Protein AF-A0A7K0D1D6-F1 (afdb_monomer_lite)

Foldseek 3Di:
DDDDDDDDDDDDDDDDDDDDDDDDDDDDDDDDPDPPDDDDDDDDDDDDDDDDDDDDDDDDDDDDDDDDDDDDDDDDDDDDDDDDDPPPDPPPDDDDDDDDDDDDWQWAWAFELQDPRWIWTATLQARDTHTDPDPPDQHFWYWDDFANWTKIWGDDRQFIWIDTDNDIDTLPDPQKDWDWDDPDQFKIWIWIGGNNHTPDITIHTDDPCSRDPSNVVVVCSVDPVSRRPPSDD

Structure (mmCIF, N/CA/C/O backbone):
data_AF-A0A7K0D1D6-F1
#
_entry.id   AF-A0A7K0D1D6-F1
#
loop_
_atom_site.group_PDB
_atom_site.id
_atom_site.type_symbol
_atom_site.label_atom_id
_atom_site.label_alt_id
_atom_site.label_comp_id
_atom_site.label_asym_id
_atom_site.label_entity_id
_atom_site.label_seq_id
_atom_site.pdbx_PDB_ins_code
_atom_site.Cartn_x
_atom_site.Cartn_y
_atom_site.Cartn_z
_atom_site.occupancy
_atom_site.B_iso_or_equiv
_atom_site.auth_seq_id
_atom_site.auth_comp_id
_atom_site.auth_asym_id
_atom_site.auth_atom_id
_atom_site.pdbx_PDB_model_num
ATOM 1 N N . MET A 1 1 ? -55.968 -67.775 11.161 1.00 38.69 1 MET A N 1
ATOM 2 C CA . MET A 1 1 ? -55.602 -67.090 12.422 1.00 38.69 1 MET A CA 1
ATOM 3 C C . MET A 1 1 ? -54.327 -66.284 12.155 1.00 38.69 1 MET A C 1
ATOM 5 O O . MET A 1 1 ? -53.559 -66.722 11.310 1.00 38.69 1 MET A O 1
ATOM 9 N N . PRO A 1 2 ? -54.215 -65.080 12.735 1.00 48.28 2 PRO A N 1
ATOM 10 C CA . PRO A 1 2 ? -53.802 -63.792 12.131 1.00 48.28 2 PRO A CA 1
ATOM 11 C C . PRO A 1 2 ? -52.268 -63.639 12.036 1.00 48.28 2 PRO A C 1
ATOM 13 O O . PRO A 1 2 ? -51.557 -64.485 12.550 1.00 48.28 2 PRO A O 1
ATOM 16 N N . GLY A 1 3 ? -51.641 -62.633 11.422 1.00 41.06 3 GLY A N 1
ATOM 17 C CA . GLY A 1 3 ? -52.017 -61.283 10.988 1.00 41.06 3 GLY A CA 1
ATOM 18 C C . GLY A 1 3 ? -50.811 -60.354 11.241 1.00 41.06 3 GLY A C 1
ATOM 19 O O . GLY A 1 3 ? -49.970 -60.674 12.075 1.00 41.06 3 GLY A O 1
ATOM 20 N N . GLY A 1 4 ? -50.726 -59.215 10.544 1.00 47.59 4 GLY A N 1
ATOM 21 C CA . GLY A 1 4 ? -49.830 -58.114 10.946 1.00 47.59 4 GLY A CA 1
ATOM 22 C C . GLY A 1 4 ? -48.934 -57.521 9.857 1.00 47.59 4 GLY A C 1
ATOM 23 O O . GLY A 1 4 ? -47.763 -57.865 9.749 1.00 47.59 4 GLY A O 1
ATOM 24 N N . LYS A 1 5 ? -49.478 -56.556 9.104 1.00 50.00 5 LYS A N 1
ATOM 25 C CA . LYS A 1 5 ? -48.718 -55.493 8.429 1.00 50.00 5 LYS A CA 1
ATOM 26 C C . LYS A 1 5 ? -48.423 -54.390 9.456 1.00 50.00 5 LYS A C 1
ATOM 28 O O . LYS A 1 5 ? -49.362 -53.920 10.093 1.00 50.00 5 LYS A O 1
ATOM 33 N N . GLY A 1 6 ? -47.170 -53.956 9.579 1.00 45.69 6 GLY A N 1
ATOM 34 C CA . GLY A 1 6 ? -46.772 -52.764 10.334 1.00 45.69 6 GLY A CA 1
ATOM 35 C C . GLY A 1 6 ? -46.260 -51.685 9.383 1.00 45.69 6 GLY A C 1
ATOM 36 O O . GLY A 1 6 ? -45.280 -51.905 8.678 1.00 45.69 6 GLY A O 1
ATOM 37 N N . ALA A 1 7 ? -46.966 -50.557 9.334 1.00 51.59 7 ALA A N 1
ATOM 38 C CA . ALA A 1 7 ? -46.562 -49.311 8.683 1.00 51.59 7 ALA A CA 1
ATOM 39 C C . ALA A 1 7 ? -45.776 -48.423 9.692 1.00 51.59 7 ALA A C 1
ATOM 41 O O . ALA A 1 7 ? -45.657 -48.809 10.857 1.00 51.59 7 ALA A O 1
ATOM 42 N N . PRO A 1 8 ? -45.195 -47.285 9.262 1.00 50.72 8 PRO A N 1
ATOM 43 C CA . PRO A 1 8 ? -43.968 -46.719 9.820 1.00 50.72 8 PRO A CA 1
ATOM 44 C C . PRO A 1 8 ? -44.185 -45.871 11.079 1.00 50.72 8 PRO A C 1
ATOM 46 O O . PRO A 1 8 ? -45.192 -45.178 11.222 1.00 50.72 8 PRO A O 1
ATOM 49 N N . GLY A 1 9 ? -43.188 -45.905 11.965 1.00 45.44 9 GLY A N 1
ATOM 50 C CA . GLY A 1 9 ? -43.114 -45.067 13.155 1.00 45.44 9 GLY A CA 1
ATOM 51 C C . GLY A 1 9 ? -42.862 -43.600 12.810 1.00 45.44 9 GLY A C 1
ATOM 52 O O . GLY A 1 9 ? -41.949 -43.268 12.057 1.00 45.44 9 GLY A O 1
ATOM 53 N N . VAL A 1 10 ? -43.704 -42.750 13.391 1.00 52.84 10 VAL A N 1
ATOM 54 C CA . VAL A 1 10 ? -43.570 -41.299 13.514 1.00 52.84 10 VAL A CA 1
ATOM 55 C C . VAL A 1 10 ? -42.795 -41.009 14.805 1.00 52.84 10 VAL A C 1
ATOM 57 O O . VAL A 1 10 ? -43.139 -41.558 15.847 1.00 52.84 10 VAL A O 1
ATOM 60 N N . GLY A 1 11 ? -41.782 -40.149 14.724 1.00 44.78 11 GLY A N 1
ATOM 61 C CA . GLY A 1 11 ? -40.974 -39.627 15.838 1.00 44.78 11 GLY A CA 1
ATOM 62 C C . GLY A 1 11 ? -39.602 -39.226 15.283 1.00 44.78 11 GLY A C 1
ATOM 63 O O . GLY A 1 11 ? -39.048 -39.953 14.469 1.00 44.78 11 GLY A O 1
ATOM 64 N N . ASP A 1 12 ? -38.998 -38.074 15.527 1.00 46.84 12 ASP A N 1
ATOM 65 C CA . ASP A 1 12 ? -39.301 -36.931 16.373 1.00 46.84 12 ASP A CA 1
ATOM 66 C C . ASP A 1 12 ? -38.798 -35.688 15.627 1.00 46.84 12 ASP A C 1
ATOM 68 O O .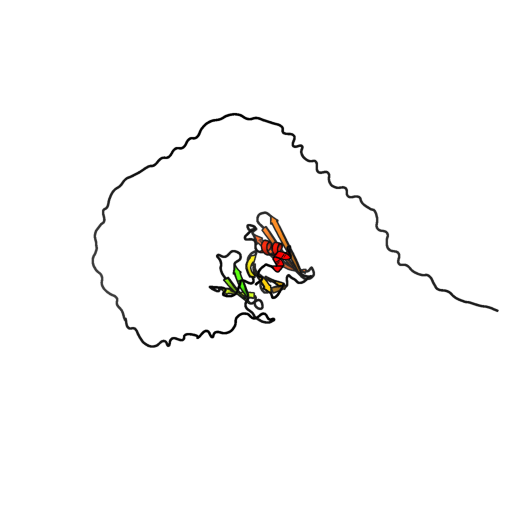 ASP A 1 12 ? -37.710 -35.687 15.043 1.00 46.84 12 ASP A O 1
ATOM 72 N N . ARG A 1 13 ? -39.597 -34.619 15.617 1.00 52.75 13 ARG A N 1
ATOM 73 C CA . ARG A 1 13 ? -39.132 -33.291 15.208 1.00 52.75 13 ARG A CA 1
ATOM 74 C C . ARG A 1 13 ? -38.451 -32.643 16.417 1.00 52.75 13 ARG A C 1
ATOM 76 O O . ARG A 1 13 ? -39.093 -32.581 17.461 1.00 52.75 13 ARG A O 1
ATOM 83 N N . PRO A 1 14 ? -37.225 -32.109 16.300 1.00 61.03 14 PRO A N 1
ATOM 84 C CA . PRO A 1 14 ? -36.682 -31.247 17.339 1.00 61.03 14 PRO A CA 1
ATOM 85 C C . PRO A 1 14 ? -37.488 -29.941 17.402 1.00 61.03 14 PRO A C 1
ATOM 87 O O . PRO A 1 14 ? -37.591 -29.200 16.422 1.00 61.03 14 PRO A O 1
ATOM 90 N N . GLU A 1 15 ? -38.091 -29.699 18.565 1.00 44.56 15 GLU A N 1
ATOM 91 C CA . GLU A 1 15 ? -38.709 -28.435 18.952 1.00 44.56 15 GLU A CA 1
ATOM 92 C C . GLU A 1 15 ? -37.629 -27.347 19.035 1.00 44.56 15 GLU A C 1
ATOM 94 O O . GLU A 1 15 ? -36.649 -27.477 19.768 1.00 44.56 15 GLU A O 1
ATOM 99 N N . TYR A 1 16 ? -37.803 -26.265 18.277 1.00 58.06 16 TYR A N 1
ATOM 100 C CA . TYR A 1 16 ? -36.996 -25.059 18.435 1.00 58.06 16 TYR A CA 1
ATOM 101 C C . TYR A 1 16 ? -37.676 -24.115 19.436 1.00 58.06 16 TYR A C 1
ATOM 103 O O . TYR A 1 16 ? -38.888 -23.907 19.334 1.00 58.06 16 TYR A O 1
ATOM 111 N N . PRO A 1 17 ? -36.926 -23.508 20.374 1.00 61.06 17 PRO A N 1
ATOM 112 C CA . PRO A 1 17 ? -37.460 -22.524 21.307 1.00 61.06 17 PRO A CA 1
ATOM 113 C C . PRO A 1 17 ? -38.015 -21.293 20.582 1.00 61.06 17 PRO A C 1
ATOM 115 O O . PRO A 1 17 ? -37.320 -20.648 19.795 1.00 61.06 17 PRO A O 1
ATOM 118 N N . SER A 1 18 ? -39.264 -20.949 20.887 1.00 51.84 18 SER A N 1
ATOM 119 C CA . SER A 1 18 ? -39.932 -19.721 20.455 1.00 51.84 18 SER A CA 1
ATOM 120 C C . SER A 1 18 ? -39.171 -18.482 20.938 1.00 51.84 18 SER A C 1
ATOM 122 O O . SER A 1 18 ? -38.995 -18.287 22.142 1.00 51.84 18 SER A O 1
ATOM 124 N N . LEU A 1 19 ? -38.753 -17.621 20.007 1.00 55.22 19 LEU A N 1
ATOM 125 C CA . LEU A 1 19 ? -38.186 -16.309 20.320 1.00 55.22 19 LEU A CA 1
ATOM 126 C C . LEU A 1 19 ? -39.301 -15.282 20.609 1.00 55.22 19 LEU A C 1
ATOM 128 O O . LEU A 1 19 ? -40.303 -15.244 19.890 1.00 55.22 19 LEU A O 1
ATOM 132 N N . PRO A 1 20 ? -39.136 -14.434 21.639 1.00 47.75 20 PRO A N 1
ATOM 133 C CA . PRO A 1 20 ? -40.101 -13.408 22.010 1.00 47.75 20 PRO A CA 1
ATOM 134 C C . PRO A 1 20 ? -40.035 -12.169 21.101 1.00 47.75 20 PRO A C 1
ATOM 136 O O . PRO A 1 20 ? -38.968 -11.612 20.871 1.00 47.75 20 PRO A O 1
ATOM 139 N N . GLY A 1 21 ? -41.218 -11.706 20.683 1.00 43.38 21 GLY A N 1
ATOM 140 C CA . GLY A 1 21 ? -41.599 -10.290 20.606 1.00 43.38 21 GLY A CA 1
ATOM 141 C C . GLY A 1 21 ? -40.906 -9.393 19.577 1.00 43.38 21 GLY A C 1
ATOM 142 O O . GLY A 1 21 ? -39.812 -8.884 19.795 1.00 43.38 21 GLY A O 1
ATOM 143 N N . THR A 1 22 ? -41.643 -9.054 18.520 1.00 51.12 22 THR A N 1
ATOM 144 C CA . THR A 1 22 ? -41.416 -7.883 17.663 1.00 51.12 22 THR A CA 1
ATOM 145 C C . THR A 1 22 ? -41.491 -6.586 18.479 1.00 51.12 22 THR A C 1
ATOM 147 O O . THR A 1 22 ? -42.573 -6.046 18.715 1.00 51.12 22 THR A O 1
ATOM 150 N N . GLY A 1 23 ? -40.333 -6.090 18.914 1.00 44.31 23 GLY A N 1
ATOM 151 C CA . GLY A 1 23 ? -40.152 -4.746 19.452 1.00 44.31 23 GLY A CA 1
ATOM 152 C C . GLY A 1 23 ? -39.985 -3.735 18.322 1.00 44.31 23 GLY A C 1
ATOM 153 O O . GLY A 1 23 ? -38.937 -3.658 17.688 1.00 44.31 23 GLY A O 1
ATOM 154 N N . SER A 1 24 ? -41.047 -2.976 18.075 1.00 44.62 24 SER A N 1
ATOM 155 C CA . SER A 1 24 ? -41.096 -1.805 17.204 1.00 44.62 24 SER A CA 1
ATOM 156 C C . SER A 1 24 ? -40.147 -0.712 17.715 1.00 44.62 24 SER A C 1
ATOM 158 O O . SER A 1 24 ? -40.495 0.024 18.635 1.00 44.62 24 SER A O 1
ATOM 160 N N . PHE A 1 25 ? -38.963 -0.579 17.117 1.00 45.59 25 PHE A N 1
ATOM 161 C CA . PHE A 1 25 ? -38.130 0.616 17.268 1.00 45.59 25 PHE A CA 1
ATOM 162 C C . PHE A 1 25 ? -38.576 1.654 16.236 1.00 45.59 25 PHE A C 1
ATOM 164 O O . PHE A 1 25 ? -38.269 1.549 15.050 1.00 45.59 25 PHE A O 1
ATOM 171 N N . GLY A 1 26 ? -39.360 2.628 16.699 1.00 43.31 26 GLY A N 1
ATOM 172 C CA . GLY A 1 26 ? -39.669 3.834 15.937 1.00 43.31 26 GLY A CA 1
ATOM 173 C C . GLY A 1 26 ? -38.425 4.716 15.754 1.00 43.31 26 GLY A C 1
ATOM 174 O O . GLY A 1 26 ? -37.481 4.619 16.544 1.00 43.31 26 GLY A O 1
ATOM 175 N N . PRO A 1 27 ? -38.399 5.571 14.719 1.00 62.03 27 PRO A N 1
ATOM 176 C CA . PRO A 1 27 ? -37.319 6.529 14.531 1.00 62.03 27 PRO A CA 1
ATOM 177 C C . PRO A 1 27 ? -37.354 7.603 15.633 1.00 62.03 27 PRO A C 1
ATOM 179 O O . PRO A 1 27 ? -38.442 8.007 16.052 1.00 62.03 27 PRO A O 1
ATOM 182 N N . PRO A 1 28 ? -36.193 8.091 16.102 1.00 60.66 28 PRO A N 1
ATOM 183 C CA . PRO A 1 28 ? -36.148 9.240 16.987 1.00 60.66 28 PRO A CA 1
ATOM 184 C C . PRO A 1 28 ? -36.611 10.500 16.247 1.00 60.66 28 PRO A C 1
ATOM 186 O O . PRO A 1 28 ? -36.114 10.847 15.176 1.00 60.66 28 PRO A O 1
ATOM 189 N N . ASP A 1 29 ? -37.579 11.154 16.876 1.00 45.16 29 ASP A N 1
ATOM 190 C CA . ASP A 1 29 ? -38.076 12.499 16.631 1.00 45.16 29 ASP A CA 1
ATOM 191 C C . ASP A 1 29 ? -36.903 13.495 16.549 1.00 45.16 29 ASP A C 1
ATOM 193 O O . ASP A 1 29 ? -36.237 13.782 17.546 1.00 45.16 29 ASP A O 1
ATOM 197 N N . MET A 1 30 ? -36.599 13.977 15.341 1.00 48.62 30 MET A N 1
ATOM 198 C CA . MET A 1 30 ? -35.726 15.130 15.135 1.00 48.62 30 MET A CA 1
ATOM 199 C C . MET A 1 30 ? -36.593 16.333 14.786 1.00 48.62 30 MET A C 1
ATOM 201 O O . MET A 1 30 ? -36.931 16.574 13.626 1.00 48.62 30 MET A O 1
ATOM 205 N N . SER A 1 31 ? -36.915 17.109 15.816 1.00 44.97 31 SER A N 1
ATOM 206 C CA . SER A 1 31 ? -37.426 18.467 15.699 1.00 44.97 31 SER A CA 1
ATOM 207 C C . SER A 1 31 ? -36.427 19.330 14.920 1.00 44.97 31 SER A C 1
ATOM 209 O O . SER A 1 31 ? -35.344 19.657 15.407 1.00 44.97 31 SER A O 1
ATOM 211 N N . LEU A 1 32 ? -36.798 19.706 13.697 1.00 47.66 32 LEU A N 1
ATOM 212 C CA . LEU A 1 32 ? -36.166 20.780 12.934 1.00 47.66 32 LEU A CA 1
ATOM 213 C C . LEU A 1 32 ? -36.348 22.110 13.687 1.00 47.66 32 LEU A C 1
ATOM 215 O O . LEU A 1 32 ? -37.487 22.452 14.012 1.00 47.66 32 LEU A O 1
ATOM 219 N N . PRO A 1 33 ? -35.290 22.903 13.934 1.00 56.53 33 PRO A N 1
ATOM 220 C CA . PRO A 1 33 ? -35.485 24.295 14.286 1.00 56.53 33 PRO A CA 1
ATOM 221 C C . PRO A 1 33 ? -36.032 25.054 13.074 1.00 56.53 33 PRO A C 1
ATOM 223 O O . PRO A 1 33 ? -35.443 25.092 11.991 1.00 56.53 33 PRO A O 1
ATOM 226 N N . ASP A 1 34 ? -37.191 25.643 13.324 1.00 36.44 34 ASP A N 1
ATOM 227 C CA . ASP A 1 34 ? -37.909 26.619 12.526 1.00 36.44 34 ASP A CA 1
ATOM 228 C C . ASP A 1 34 ? -36.960 27.722 12.021 1.00 36.44 34 ASP A C 1
ATOM 230 O O . ASP A 1 34 ? -36.420 28.513 12.797 1.00 36.44 34 ASP A O 1
ATOM 234 N N . ARG A 1 35 ? -36.717 27.770 10.706 1.00 43.41 35 ARG A N 1
ATOM 235 C CA . ARG A 1 35 ? -36.026 28.893 10.055 1.00 43.41 35 ARG A CA 1
ATOM 236 C C . ARG A 1 35 ? -37.064 29.837 9.458 1.00 43.41 35 ARG A C 1
ATOM 238 O O . ARG A 1 35 ? -37.060 30.110 8.261 1.00 43.41 35 ARG A O 1
ATOM 245 N N . SER A 1 36 ? -37.939 30.358 10.312 1.00 44.25 36 SER A N 1
ATOM 246 C CA . SER A 1 36 ? -38.712 31.565 10.043 1.00 44.25 36 SER A CA 1
ATOM 247 C C . SER A 1 36 ? -37.853 32.791 10.375 1.00 44.25 36 SER A C 1
ATOM 249 O O . SER A 1 36 ? -37.609 33.107 11.538 1.00 44.25 36 SER A O 1
ATOM 251 N N . GLY A 1 37 ? -37.359 33.475 9.345 1.00 36.50 37 GLY A N 1
ATOM 252 C CA . GLY A 1 37 ? -36.534 34.677 9.477 1.00 36.50 37 GLY A CA 1
ATOM 253 C C . GLY A 1 37 ? -36.583 35.503 8.202 1.00 36.50 37 GLY A C 1
ATOM 254 O O . GLY A 1 37 ? -35.701 35.432 7.354 1.00 36.50 37 GLY A O 1
ATOM 255 N N . ILE A 1 38 ? -37.684 36.226 8.074 1.00 37.50 38 ILE A N 1
ATOM 256 C CA . ILE A 1 38 ? -38.084 37.118 6.993 1.00 37.50 38 ILE A CA 1
ATOM 257 C C . ILE A 1 38 ? -37.383 38.487 7.154 1.00 37.50 38 ILE A C 1
ATOM 259 O O . ILE A 1 38 ? -37.385 39.058 8.236 1.00 37.50 38 ILE A O 1
ATOM 263 N N . HIS A 1 39 ? -36.828 38.972 6.036 1.00 40.44 39 HIS A N 1
ATOM 264 C CA . HIS A 1 39 ? -36.622 40.360 5.568 1.00 40.44 39 HIS A CA 1
ATOM 265 C C . HIS A 1 39 ? -35.926 41.423 6.448 1.00 40.44 39 HIS A C 1
ATOM 267 O O . HIS A 1 39 ? -36.412 41.813 7.499 1.00 40.44 39 HIS A O 1
ATOM 273 N N . ASN A 1 40 ? -34.856 42.003 5.888 1.00 41.75 40 ASN A N 1
ATOM 274 C CA . ASN A 1 40 ? -34.563 43.444 5.748 1.00 41.75 40 ASN A CA 1
ATOM 275 C C . ASN A 1 40 ? -33.331 43.515 4.821 1.00 41.75 40 ASN A C 1
ATOM 277 O O . ASN A 1 40 ? -32.385 42.769 5.027 1.00 41.75 40 ASN A O 1
ATOM 281 N N . GLY A 1 41 ? -33.236 44.269 3.733 1.00 34.25 41 GLY A N 1
ATOM 282 C CA . GLY A 1 41 ? -33.836 45.541 3.353 1.00 34.25 41 GLY A CA 1
ATOM 283 C C . GLY A 1 41 ? -32.689 46.332 2.709 1.00 34.25 41 GLY A C 1
ATOM 284 O O . GLY A 1 41 ? -31.676 46.576 3.355 1.00 34.25 41 GLY A O 1
ATOM 285 N N . ALA A 1 42 ? -32.801 46.623 1.414 1.00 40.34 42 ALA A N 1
ATOM 286 C CA . ALA A 1 42 ? -31.808 47.341 0.616 1.00 40.34 42 ALA A CA 1
ATOM 287 C C . ALA A 1 42 ? -31.671 48.820 1.031 1.00 40.34 42 ALA A C 1
ATOM 289 O O . ALA A 1 42 ? -32.671 49.411 1.435 1.00 40.34 42 ALA A O 1
ATOM 290 N N . ASN A 1 43 ? -30.474 49.417 0.870 1.00 37.25 43 ASN A N 1
ATOM 291 C CA . ASN A 1 43 ? -30.246 50.719 0.200 1.00 37.25 43 ASN A CA 1
ATOM 292 C C . ASN A 1 43 ? -28.803 51.262 0.340 1.00 37.25 43 ASN A C 1
ATOM 294 O O . ASN A 1 43 ? -28.225 51.208 1.419 1.00 37.25 43 ASN A O 1
ATOM 298 N N . GLY A 1 44 ? -28.323 51.899 -0.743 1.00 31.86 44 GLY A N 1
ATOM 299 C CA . GLY A 1 44 ? -27.268 52.937 -0.781 1.00 31.86 44 GLY A CA 1
ATOM 300 C C . GLY A 1 44 ? -25.872 52.422 -1.158 1.00 31.86 44 GLY A C 1
ATOM 301 O O . GLY A 1 44 ? -25.264 51.722 -0.363 1.00 31.86 44 GLY A O 1
ATOM 302 N N . LEU A 1 45 ? -25.400 52.525 -2.409 1.00 39.66 45 LEU A N 1
ATOM 303 C CA . LEU A 1 45 ? -24.863 53.696 -3.141 1.00 39.66 45 LEU A CA 1
ATOM 304 C C . LEU A 1 45 ? -23.516 54.240 -2.616 1.00 39.66 45 LEU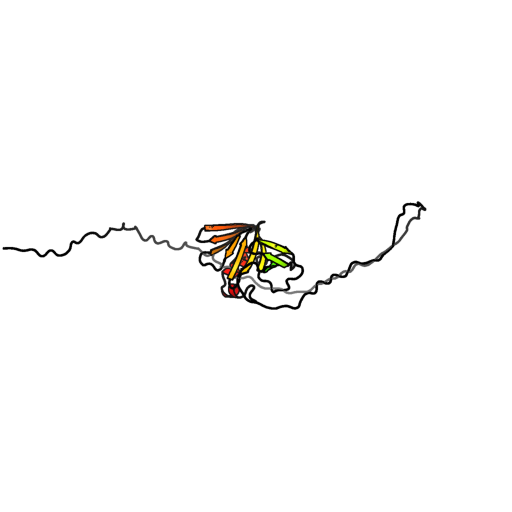 A C 1
ATOM 306 O O . LEU A 1 45 ? -23.342 54.448 -1.423 1.00 39.66 45 LEU A O 1
ATOM 310 N N . ASP A 1 46 ? -22.649 54.525 -3.599 1.00 39.50 46 ASP A N 1
ATOM 311 C CA . ASP A 1 46 ? -21.446 55.379 -3.614 1.00 39.50 46 ASP A CA 1
ATOM 312 C C . ASP A 1 46 ? -20.042 54.767 -3.407 1.00 39.50 46 ASP A C 1
ATOM 314 O O . ASP A 1 46 ? -19.585 54.510 -2.300 1.00 39.50 46 ASP A O 1
ATOM 318 N N . GLY A 1 47 ? -19.294 54.715 -4.524 1.00 33.53 47 GLY A N 1
ATOM 319 C CA . GLY A 1 47 ? -18.012 55.432 -4.623 1.00 33.53 47 GLY A CA 1
ATOM 320 C C . GLY A 1 47 ? -16.701 54.624 -4.534 1.00 33.53 47 GLY A C 1
ATOM 321 O O . GLY A 1 47 ? -16.467 53.952 -3.534 1.00 33.53 47 GLY A O 1
ATOM 322 N N . PRO A 1 48 ? -15.789 54.735 -5.528 1.00 49.19 48 PRO A N 1
ATOM 323 C CA . PRO A 1 48 ? -14.449 54.147 -5.495 1.00 49.19 48 PRO A CA 1
ATOM 324 C C . PRO A 1 48 ? -13.432 55.103 -4.849 1.00 49.19 48 PRO A C 1
ATOM 326 O O . PRO A 1 48 ? -13.534 56.316 -5.011 1.00 49.19 48 PRO A O 1
ATOM 329 N N . ASN A 1 49 ? -12.402 54.570 -4.185 1.00 38.81 49 ASN A N 1
ATOM 330 C CA . ASN A 1 49 ? -11.197 55.341 -3.867 1.00 38.81 49 ASN A CA 1
ATOM 331 C C . ASN A 1 49 ? -9.957 54.438 -3.763 1.00 38.81 49 ASN A C 1
ATOM 333 O O . ASN A 1 49 ? -9.850 53.595 -2.874 1.00 38.81 49 ASN A O 1
ATOM 337 N N . SER A 1 50 ? -9.006 54.652 -4.675 1.00 43.97 50 SER A N 1
ATOM 338 C CA . SER A 1 50 ? -7.574 54.410 -4.443 1.00 43.97 50 SER A CA 1
ATOM 339 C C . SER A 1 50 ? -7.029 55.478 -3.475 1.00 43.97 50 SER A C 1
ATOM 341 O O . SER A 1 50 ? -7.652 56.531 -3.331 1.00 43.97 50 SER A O 1
ATOM 343 N N . PRO A 1 51 ? -5.864 55.263 -2.833 1.00 50.91 51 PRO A N 1
ATOM 344 C CA . PRO A 1 51 ? -4.656 55.845 -3.427 1.00 50.91 51 PRO A CA 1
ATOM 345 C C . PRO A 1 51 ? -3.349 55.050 -3.234 1.00 50.91 51 PRO A C 1
ATOM 347 O O . PRO A 1 51 ? -3.151 54.283 -2.297 1.00 50.91 51 PRO A O 1
ATOM 350 N N . SER A 1 52 ? -2.440 55.337 -4.159 1.00 45.69 52 SER A N 1
ATOM 351 C CA . SER A 1 52 ? -0.994 55.106 -4.207 1.00 45.69 52 SER A CA 1
ATOM 352 C C . SER A 1 52 ? -0.182 56.102 -3.359 1.00 45.69 52 SER A C 1
ATOM 354 O O . SER A 1 52 ? -0.531 57.278 -3.351 1.00 45.69 52 SER A O 1
ATOM 356 N N . GLN A 1 53 ? 0.948 55.665 -2.783 1.00 46.06 53 GLN A N 1
ATOM 357 C CA . GLN A 1 53 ? 2.207 56.413 -2.512 1.00 46.06 53 GLN A CA 1
ATOM 358 C C . GLN A 1 53 ? 3.305 55.337 -2.340 1.00 46.06 53 GLN A C 1
ATOM 360 O O . GLN A 1 53 ? 3.082 54.398 -1.585 1.00 46.06 53 GLN A O 1
ATOM 365 N N . GLN A 1 54 ? 4.415 55.221 -3.078 1.00 37.84 54 GLN A N 1
ATOM 366 C CA . GLN A 1 54 ? 5.462 56.138 -3.557 1.00 37.84 54 GLN A CA 1
ATOM 367 C C . GLN A 1 54 ? 6.216 56.870 -2.436 1.00 37.84 54 GLN A C 1
ATOM 369 O O . GLN A 1 54 ? 5.684 57.769 -1.797 1.00 37.84 54 GLN A O 1
ATOM 374 N N . GLY A 1 55 ? 7.476 56.474 -2.240 1.00 34.91 55 GLY A N 1
ATOM 375 C CA . GLY A 1 55 ? 8.451 57.117 -1.367 1.00 34.91 55 GLY A CA 1
ATOM 376 C C . GLY A 1 55 ? 9.862 56.746 -1.823 1.00 34.91 55 GLY A C 1
ATOM 377 O O . GLY A 1 55 ? 10.298 55.612 -1.641 1.00 34.91 55 GLY A O 1
ATOM 378 N N . ASP A 1 56 ? 10.523 57.704 -2.466 1.00 35.84 56 ASP A N 1
ATOM 379 C CA . ASP A 1 56 ? 11.856 57.616 -3.054 1.00 35.84 56 ASP A CA 1
ATOM 380 C C . ASP A 1 56 ? 12.978 58.056 -2.077 1.00 35.84 56 ASP A C 1
ATOM 382 O O . ASP A 1 56 ? 12.771 58.914 -1.224 1.00 35.84 56 ASP A O 1
ATOM 386 N N . SER A 1 57 ? 14.199 57.580 -2.372 1.00 40.75 57 SER A N 1
ATOM 387 C CA . SER A 1 57 ? 15.500 58.297 -2.336 1.00 40.75 57 SER A CA 1
ATOM 388 C C . SER A 1 57 ? 16.372 58.460 -1.068 1.00 40.75 57 SER A C 1
ATOM 390 O O . SER A 1 57 ? 15.917 58.801 0.018 1.00 40.75 57 SER A O 1
ATOM 392 N N . ASN A 1 58 ? 17.688 58.424 -1.375 1.00 35.53 58 ASN A N 1
ATOM 393 C CA . ASN A 1 58 ? 18.915 58.878 -0.678 1.00 35.53 58 ASN A CA 1
ATOM 394 C C . ASN A 1 58 ? 19.605 57.860 0.252 1.00 35.53 58 ASN A C 1
ATOM 396 O O . ASN A 1 58 ? 18.963 57.255 1.091 1.00 35.53 58 ASN A O 1
ATOM 400 N N . GLY A 1 59 ? 20.922 57.619 0.212 1.00 33.44 59 GLY A N 1
ATOM 401 C CA . GLY A 1 59 ? 22.068 58.310 -0.400 1.00 33.44 59 GLY A CA 1
ATOM 402 C C . GLY A 1 59 ? 23.264 58.266 0.585 1.00 33.44 59 GLY A C 1
ATOM 403 O O . GLY A 1 59 ? 23.023 58.225 1.786 1.00 33.44 59 GLY A O 1
ATOM 404 N N . ALA A 1 60 ? 24.510 58.337 0.076 1.00 37.03 60 ALA A N 1
ATOM 405 C CA . ALA A 1 60 ? 25.815 58.416 0.793 1.00 37.03 60 ALA A CA 1
ATOM 406 C C . ALA A 1 60 ? 26.416 57.091 1.336 1.00 37.03 60 ALA A C 1
ATOM 408 O O . ALA A 1 60 ? 25.679 56.207 1.741 1.00 37.03 60 ALA A O 1
ATOM 409 N N . GLN A 1 61 ? 27.729 56.860 1.498 1.00 36.19 61 GLN A N 1
ATOM 410 C CA . GLN A 1 61 ? 29.023 57.265 0.903 1.00 36.19 61 GLN A CA 1
ATOM 411 C C . GLN A 1 61 ? 30.099 56.394 1.624 1.00 36.19 61 GLN A C 1
ATOM 413 O O . GLN A 1 61 ? 29.923 56.048 2.789 1.00 36.19 61 GLN A O 1
ATOM 418 N N . TYR A 1 62 ? 31.199 56.033 0.947 1.00 39.88 62 TYR A N 1
ATOM 419 C CA . TYR A 1 62 ? 32.371 55.289 1.478 1.00 39.88 62 TYR A CA 1
ATOM 420 C C . TYR A 1 62 ? 33.126 56.042 2.604 1.00 39.88 62 TYR A C 1
ATOM 422 O O . TYR A 1 62 ? 33.054 57.271 2.640 1.00 39.88 62 TYR A O 1
ATOM 430 N N . PRO A 1 63 ? 33.890 55.355 3.492 1.00 47.94 63 PRO A N 1
ATOM 431 C CA . PRO A 1 63 ? 35.330 55.109 3.245 1.00 47.94 63 PRO A CA 1
ATOM 432 C C . PRO A 1 63 ? 35.870 53.756 3.773 1.00 47.94 63 PRO A C 1
ATOM 434 O O . PRO A 1 63 ? 35.417 53.227 4.784 1.00 47.94 63 PRO A O 1
ATOM 437 N N . GLY A 1 64 ? 36.883 53.199 3.096 1.00 39.59 64 GLY A N 1
ATOM 438 C CA . GLY A 1 64 ? 37.657 52.042 3.577 1.00 39.59 64 GLY A CA 1
ATOM 439 C C . GLY A 1 64 ? 38.836 52.429 4.488 1.00 39.59 64 GLY A C 1
ATOM 440 O O . GLY A 1 64 ? 39.151 53.614 4.605 1.00 39.59 64 GLY A O 1
ATOM 441 N N . PRO A 1 65 ? 39.532 51.440 5.082 1.00 55.81 65 PRO A N 1
ATOM 442 C CA . PRO A 1 65 ? 40.901 51.614 5.575 1.00 55.81 65 PRO A CA 1
ATOM 443 C C . PRO A 1 65 ? 41.916 50.580 5.003 1.00 55.81 65 PRO A C 1
ATOM 445 O O . PRO A 1 65 ? 41.520 49.638 4.314 1.00 55.81 65 PRO A O 1
ATOM 448 N N . PRO A 1 66 ? 43.235 50.799 5.221 1.00 46.12 66 PRO A N 1
ATOM 449 C CA . PRO A 1 66 ? 44.335 50.356 4.358 1.00 46.12 66 PRO A CA 1
ATOM 450 C C . PRO A 1 66 ? 44.987 49.021 4.769 1.00 46.12 66 PRO A C 1
ATOM 452 O O . PRO A 1 66 ? 44.723 48.470 5.833 1.00 46.12 66 PRO A O 1
ATOM 455 N N . GLY A 1 67 ? 45.850 48.514 3.881 1.00 37.19 67 GLY A N 1
ATOM 456 C CA . GLY A 1 67 ? 46.443 47.177 3.930 1.00 37.19 67 GLY A CA 1
ATOM 457 C C . GLY A 1 67 ? 47.524 46.914 4.984 1.00 37.19 67 GLY A C 1
ATOM 458 O O . GLY A 1 67 ? 48.058 47.819 5.623 1.00 37.19 67 GLY A O 1
ATOM 459 N N . LEU A 1 68 ? 47.887 45.630 5.084 1.00 45.06 68 LEU A N 1
ATOM 460 C CA . LEU A 1 68 ? 49.089 45.138 5.755 1.00 45.06 68 LEU A CA 1
ATOM 461 C C . LEU A 1 68 ? 49.837 44.115 4.871 1.00 45.06 68 LEU A C 1
ATOM 463 O O . LEU A 1 68 ? 49.193 43.379 4.118 1.00 45.06 68 LEU A O 1
ATOM 467 N N . PRO A 1 69 ? 51.182 44.056 4.959 1.00 41.47 69 PRO A N 1
ATOM 468 C CA . PRO A 1 69 ? 52.041 43.217 4.133 1.00 41.47 69 PRO A CA 1
ATOM 469 C C . PRO A 1 69 ? 52.444 41.890 4.802 1.00 41.47 69 PRO A C 1
ATOM 471 O O . PRO A 1 69 ? 52.752 41.854 5.986 1.00 41.47 69 PRO A O 1
ATOM 474 N N . GLY A 1 70 ? 52.555 40.846 3.971 1.00 33.00 70 GLY A N 1
ATOM 475 C CA . GLY A 1 70 ? 53.563 39.780 4.050 1.00 33.00 70 GLY A CA 1
ATOM 476 C C . GLY A 1 70 ? 53.446 38.724 5.153 1.00 33.00 70 GLY A C 1
ATOM 477 O O . GLY A 1 70 ? 53.715 39.010 6.307 1.00 33.00 70 GLY A O 1
ATOM 478 N N . LEU A 1 71 ? 53.247 37.461 4.755 1.00 40.09 71 LEU A N 1
ATOM 479 C CA . LEU A 1 71 ? 53.996 36.317 5.296 1.00 40.09 71 LEU A CA 1
ATOM 480 C C . LEU A 1 71 ? 54.056 35.182 4.244 1.00 40.09 71 LEU A C 1
ATOM 482 O O . LEU A 1 71 ? 53.033 34.874 3.629 1.00 40.09 71 LEU A O 1
ATOM 486 N N . PRO A 1 72 ? 55.236 34.575 4.006 1.00 40.19 72 PRO A N 1
ATOM 487 C CA . PRO A 1 72 ? 55.429 33.476 3.068 1.00 40.19 72 PRO A CA 1
ATOM 488 C C . PRO A 1 72 ? 55.370 32.108 3.765 1.00 40.19 72 PRO A C 1
ATOM 490 O O . PRO A 1 72 ? 55.779 31.966 4.914 1.00 40.19 72 PRO A O 1
ATOM 493 N N . GLY A 1 73 ? 54.999 31.077 3.004 1.00 35.12 73 GLY A N 1
ATOM 494 C CA . GLY A 1 73 ? 55.494 29.719 3.238 1.00 35.12 73 GLY A CA 1
ATOM 495 C C . GLY A 1 73 ? 54.449 28.679 3.630 1.00 35.12 73 GLY A C 1
ATOM 496 O O . GLY A 1 73 ? 54.129 28.527 4.800 1.00 35.12 73 GLY A O 1
ATOM 497 N N . ALA A 1 74 ? 54.021 27.887 2.645 1.00 38.31 74 ALA A N 1
ATOM 498 C CA . ALA A 1 74 ? 54.052 26.421 2.698 1.00 38.31 74 ALA A CA 1
ATOM 499 C C . ALA A 1 74 ? 53.617 25.859 1.331 1.00 38.31 74 ALA A C 1
ATOM 501 O O . ALA A 1 74 ? 52.456 25.945 0.945 1.00 38.31 74 ALA A O 1
ATOM 502 N N . ALA A 1 75 ? 54.568 25.296 0.584 1.00 44.12 75 ALA A N 1
ATOM 503 C CA . ALA A 1 75 ? 54.303 24.397 -0.544 1.00 44.12 75 ALA A CA 1
ATOM 504 C C . ALA A 1 75 ? 53.840 23.021 0.015 1.00 44.12 75 ALA A C 1
ATOM 506 O O . ALA A 1 75 ? 54.148 22.752 1.180 1.00 44.12 75 ALA A O 1
ATOM 507 N N . PRO A 1 76 ? 53.189 22.108 -0.751 1.00 46.19 76 PRO A N 1
ATOM 508 C CA . PRO A 1 76 ? 53.850 21.509 -1.913 1.00 46.19 76 PRO A CA 1
ATOM 509 C C . PRO A 1 76 ? 52.957 21.010 -3.076 1.00 46.19 76 PRO A C 1
ATOM 511 O O . PRO A 1 76 ? 51.764 20.771 -2.953 1.00 46.19 76 PRO A O 1
ATOM 514 N N . ARG A 1 77 ? 53.674 20.685 -4.161 1.00 37.88 77 ARG A N 1
ATOM 515 C CA . ARG A 1 77 ? 53.497 19.505 -5.030 1.00 37.88 77 ARG A CA 1
ATOM 516 C C . ARG A 1 77 ? 52.293 19.443 -5.980 1.00 37.88 77 ARG A C 1
ATOM 518 O O . ARG A 1 77 ? 51.209 19.004 -5.628 1.00 37.88 77 ARG A O 1
ATOM 525 N N . GLY A 1 78 ? 52.645 19.558 -7.261 1.00 31.97 78 GLY A N 1
ATOM 526 C CA . GLY A 1 78 ? 52.534 18.397 -8.146 1.00 31.97 78 GLY A CA 1
ATOM 527 C C . GLY A 1 78 ? 51.324 18.388 -9.066 1.00 31.97 78 GLY A C 1
ATOM 528 O O . GLY A 1 78 ? 50.434 17.561 -8.915 1.00 31.97 78 GLY A O 1
ATOM 529 N N . SER A 1 79 ? 51.357 19.230 -10.092 1.00 39.75 79 SER A N 1
ATOM 530 C CA . SER A 1 79 ? 50.773 18.880 -11.380 1.00 39.75 79 SER A CA 1
ATOM 531 C C . SER A 1 79 ? 51.682 17.850 -12.056 1.00 39.75 79 SER A C 1
ATOM 533 O O . SER A 1 79 ? 52.808 18.191 -12.406 1.00 39.75 79 SER A O 1
ATOM 535 N N . ASP A 1 80 ? 51.215 16.621 -12.262 1.00 35.66 80 ASP A N 1
ATOM 536 C CA . ASP A 1 80 ? 51.193 16.123 -13.633 1.00 35.66 80 ASP A CA 1
ATOM 537 C C . ASP A 1 80 ? 50.190 14.991 -13.833 1.00 35.66 80 ASP A C 1
ATOM 539 O O . ASP A 1 80 ? 49.919 14.144 -12.982 1.00 35.66 80 ASP A O 1
ATOM 543 N N . SER A 1 81 ? 49.615 15.063 -15.012 1.00 41.81 81 SER A N 1
ATOM 544 C CA . SER A 1 81 ? 48.523 14.279 -15.530 1.00 41.81 81 SER A CA 1
ATOM 545 C C . SER A 1 81 ? 49.063 13.121 -16.369 1.00 41.81 81 SER A C 1
ATOM 547 O O . SER A 1 81 ? 50.227 13.084 -16.756 1.00 41.81 81 SER A O 1
ATOM 549 N N . SER A 1 82 ? 48.160 12.202 -16.716 1.00 43.12 82 SER A N 1
ATOM 550 C CA . SER A 1 82 ? 48.305 11.160 -17.740 1.00 43.12 82 SER A CA 1
ATOM 551 C C . SER A 1 82 ? 49.011 9.852 -17.335 1.00 43.12 82 SER A C 1
ATOM 553 O O . SER A 1 82 ? 50.229 9.724 -17.304 1.00 43.12 82 SER A O 1
ATOM 555 N N . ARG A 1 83 ? 48.208 8.786 -17.186 1.00 42.59 83 ARG A N 1
ATOM 556 C CA . ARG A 1 83 ? 48.111 7.707 -18.195 1.00 42.59 83 ARG A CA 1
ATOM 557 C C . ARG A 1 83 ? 47.142 6.600 -17.751 1.00 42.59 83 ARG A C 1
ATOM 559 O O . ARG A 1 83 ? 47.286 6.005 -16.693 1.00 42.59 83 ARG A O 1
ATOM 566 N N . LYS A 1 84 ? 46.218 6.275 -18.665 1.00 47.03 84 LYS A N 1
ATOM 567 C CA . LYS A 1 84 ? 45.473 5.007 -18.796 1.00 47.03 84 LYS A CA 1
ATOM 568 C C . LYS A 1 84 ? 44.538 4.608 -17.642 1.00 47.03 84 LYS A C 1
ATOM 570 O O . LYS A 1 84 ? 44.789 3.637 -16.937 1.00 47.03 84 LYS A O 1
ATOM 575 N N . ARG A 1 85 ? 43.337 5.195 -17.613 1.00 42.06 85 ARG A N 1
ATOM 576 C CA . ARG A 1 85 ? 42.134 4.385 -17.355 1.00 42.06 85 ARG A CA 1
ATOM 577 C C . ARG A 1 85 ? 41.500 4.072 -18.702 1.00 42.06 85 ARG A C 1
ATOM 579 O O . ARG A 1 85 ? 41.179 4.970 -19.468 1.00 42.06 85 ARG A O 1
ATOM 586 N N . LYS A 1 86 ? 41.450 2.782 -19.029 1.00 43.56 86 LYS A N 1
ATOM 587 C CA . LYS A 1 86 ? 40.736 2.267 -20.196 1.00 43.56 86 LYS A CA 1
ATOM 588 C C . LYS A 1 86 ? 39.274 2.686 -20.043 1.00 43.56 86 LYS A C 1
ATOM 590 O O . LYS A 1 86 ? 38.674 2.377 -19.017 1.00 43.56 86 LYS A O 1
ATOM 595 N N . ASN A 1 87 ? 38.734 3.378 -21.042 1.00 41.78 87 ASN A N 1
ATOM 596 C CA . ASN A 1 87 ? 37.305 3.638 -21.162 1.00 41.78 87 ASN A CA 1
ATOM 597 C C . ASN A 1 87 ? 36.585 2.289 -21.243 1.00 41.78 87 ASN A C 1
ATOM 599 O O . ASN A 1 87 ? 36.529 1.668 -22.303 1.00 41.78 87 ASN A O 1
ATOM 603 N N . TYR A 1 88 ? 36.080 1.816 -20.109 1.00 40.50 88 TYR A N 1
ATOM 604 C CA . TYR A 1 88 ? 35.081 0.765 -20.081 1.00 40.50 88 TYR A CA 1
ATOM 605 C C . TYR A 1 88 ? 33.742 1.450 -20.340 1.00 40.50 88 TYR A C 1
ATOM 607 O O . TYR A 1 88 ? 33.128 2.001 -19.434 1.00 40.50 88 TYR A O 1
ATOM 615 N N . ILE A 1 89 ? 33.351 1.501 -21.611 1.00 46.69 89 ILE A N 1
ATOM 616 C CA . ILE A 1 89 ? 31.983 1.823 -22.009 1.00 46.69 89 ILE A CA 1
ATOM 617 C C . ILE A 1 89 ? 31.230 0.493 -21.907 1.00 46.69 89 ILE A C 1
ATOM 619 O O . ILE A 1 89 ? 31.481 -0.378 -22.748 1.00 46.69 89 ILE A O 1
ATOM 623 N N . PRO A 1 90 ? 30.358 0.260 -20.907 1.00 38.88 90 PRO A N 1
ATOM 624 C CA . PRO A 1 90 ? 29.451 -0.867 -20.987 1.00 38.88 90 PRO A CA 1
ATOM 625 C C . PRO A 1 90 ? 28.528 -0.605 -22.174 1.00 38.88 90 PRO A C 1
ATOM 627 O O . PRO A 1 90 ? 27.710 0.313 -22.197 1.00 38.88 90 PRO A O 1
ATOM 630 N N . ARG A 1 91 ? 28.745 -1.405 -23.212 1.00 36.41 91 ARG A N 1
ATOM 631 C CA . ARG A 1 91 ? 27.915 -1.500 -24.400 1.00 36.41 91 ARG A CA 1
ATOM 632 C C . ARG A 1 91 ? 26.551 -2.011 -23.931 1.00 36.41 91 ARG A C 1
ATOM 634 O O . ARG A 1 91 ? 26.389 -3.213 -23.744 1.00 36.41 91 ARG A O 1
ATOM 641 N N . VAL A 1 92 ? 25.596 -1.112 -23.691 1.00 38.94 92 VAL A N 1
ATOM 642 C CA . VAL A 1 92 ? 24.181 -1.485 -23.573 1.00 38.94 92 VAL A CA 1
ATOM 643 C C . VAL A 1 92 ? 23.782 -2.107 -24.903 1.00 38.94 92 VAL A C 1
ATOM 645 O O . VAL A 1 92 ? 23.646 -1.433 -25.924 1.00 38.94 92 VAL A O 1
ATOM 648 N N . GLY A 1 93 ? 23.715 -3.436 -24.903 1.00 31.81 93 GLY A N 1
ATOM 649 C CA . GLY A 1 93 ? 23.121 -4.191 -25.982 1.00 31.81 93 GLY A CA 1
ATOM 650 C C . GLY A 1 93 ? 21.676 -3.746 -26.136 1.00 31.81 93 GLY A C 1
ATOM 651 O O . GLY A 1 93 ? 20.901 -3.789 -25.185 1.00 31.81 93 GLY A O 1
ATOM 652 N N . SER A 1 94 ? 21.337 -3.321 -27.350 1.00 42.88 94 SER A N 1
ATOM 653 C CA . SER A 1 94 ? 19.975 -3.409 -27.857 1.00 42.88 94 SER A CA 1
ATOM 654 C C . SER A 1 94 ? 19.432 -4.804 -27.574 1.00 42.88 94 SER A C 1
ATOM 656 O O . SER A 1 94 ? 20.009 -5.795 -28.020 1.00 42.88 94 SER A O 1
ATOM 658 N N . GLY A 1 95 ? 18.327 -4.866 -26.845 1.00 31.16 95 GLY A N 1
ATOM 659 C CA . GLY A 1 95 ? 17.635 -6.111 -26.581 1.00 31.16 95 GLY A CA 1
ATOM 660 C C . GLY A 1 95 ? 16.351 -5.8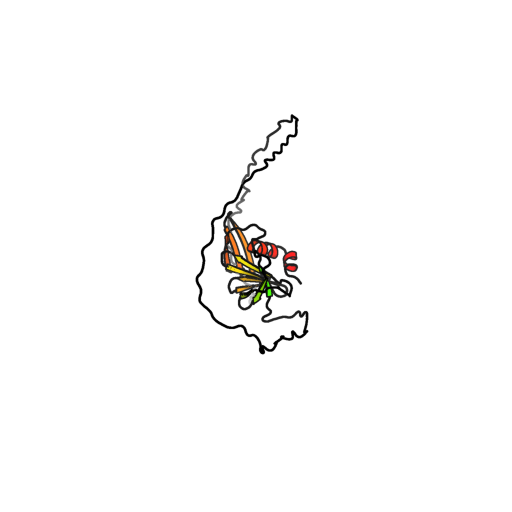87 -25.800 1.00 31.16 95 GLY A C 1
ATOM 661 O O . GLY A 1 95 ? 16.374 -5.934 -24.581 1.00 31.16 95 GLY A O 1
ATOM 662 N N . ILE A 1 96 ? 15.250 -5.755 -26.548 1.00 34.03 96 ILE A N 1
ATOM 663 C CA . ILE A 1 96 ? 13.887 -6.150 -26.156 1.00 34.03 96 ILE A CA 1
ATOM 664 C C . ILE A 1 96 ? 13.123 -5.142 -25.273 1.00 34.03 96 ILE A C 1
ATOM 666 O O . ILE A 1 96 ? 13.212 -5.139 -24.051 1.00 34.03 96 ILE A O 1
ATOM 670 N N . GLY A 1 97 ? 12.257 -4.350 -25.910 1.00 30.42 97 GLY A N 1
ATOM 671 C CA . GLY A 1 97 ? 10.933 -4.079 -25.334 1.00 30.42 97 GLY A CA 1
ATOM 672 C C . GLY A 1 97 ? 9.936 -5.168 -25.765 1.00 30.42 97 GLY A C 1
ATOM 673 O O . GLY A 1 97 ? 10.284 -6.020 -26.582 1.00 30.42 97 GLY A O 1
ATOM 674 N N . PRO A 1 98 ? 8.660 -5.061 -25.370 1.00 46.91 98 PRO A N 1
ATOM 675 C CA . PRO A 1 98 ? 8.100 -5.227 -24.033 1.00 46.91 98 PRO A CA 1
ATOM 676 C C . PRO A 1 98 ? 7.498 -6.642 -23.881 1.00 46.91 98 PRO A C 1
ATOM 678 O O . PRO A 1 98 ? 6.769 -7.113 -24.753 1.00 46.91 98 PRO A O 1
ATOM 681 N N . GLY A 1 99 ? 7.792 -7.332 -22.778 1.00 32.12 99 GLY A N 1
ATOM 682 C CA . GLY A 1 99 ? 7.307 -8.692 -22.526 1.00 32.12 99 GLY A CA 1
ATOM 683 C C . GLY A 1 99 ? 6.337 -8.751 -21.351 1.00 32.12 99 GLY A C 1
ATOM 684 O O . GLY A 1 99 ? 6.749 -8.613 -20.205 1.00 32.12 99 GLY A O 1
ATOM 685 N N . ASN A 1 100 ? 5.062 -8.999 -21.645 1.00 44.94 100 ASN A N 1
ATOM 686 C CA . ASN A 1 100 ? 4.115 -9.591 -20.701 1.00 44.94 100 ASN A CA 1
ATOM 687 C C . ASN A 1 100 ? 4.620 -10.977 -20.272 1.00 44.94 100 ASN A C 1
ATOM 689 O O . ASN A 1 100 ? 4.912 -11.799 -21.139 1.00 44.94 100 ASN A O 1
ATOM 693 N N . GLY A 1 101 ? 4.621 -11.285 -18.971 1.00 32.50 101 GLY A N 1
ATOM 694 C CA . GLY A 1 101 ? 4.730 -12.677 -18.527 1.00 32.50 101 GLY A CA 1
ATOM 695 C C . GLY A 1 101 ? 5.293 -12.895 -17.126 1.00 32.50 101 GLY A C 1
ATOM 696 O O . GLY A 1 101 ? 6.498 -12.966 -16.958 1.00 32.50 101 GLY A O 1
ATOM 697 N N . HIS A 1 102 ? 4.388 -13.083 -16.164 1.00 33.50 102 HIS A N 1
ATOM 698 C CA . HIS A 1 102 ? 4.410 -14.162 -15.169 1.00 33.50 102 HIS A CA 1
ATOM 699 C C . HIS A 1 102 ? 5.733 -14.505 -14.452 1.00 33.50 102 HIS A C 1
ATOM 701 O O . HIS A 1 102 ? 6.561 -15.245 -14.971 1.00 33.50 102 HIS A O 1
ATOM 707 N N . GLY A 1 103 ? 5.779 -14.155 -13.162 1.00 41.38 103 GLY A N 1
ATOM 708 C CA . GLY A 1 103 ? 6.432 -14.962 -12.129 1.00 41.38 103 GLY A CA 1
ATOM 709 C C . GLY A 1 103 ? 7.928 -14.717 -11.927 1.00 41.38 103 GLY A C 1
ATOM 710 O O . GLY A 1 103 ? 8.752 -15.127 -12.734 1.00 41.38 103 GLY A O 1
ATOM 711 N N . ASN A 1 104 ? 8.244 -14.194 -10.737 1.00 39.31 104 ASN A N 1
ATOM 712 C CA . ASN A 1 104 ? 9.555 -14.149 -10.074 1.00 39.31 104 ASN A CA 1
ATOM 713 C C . ASN A 1 104 ? 10.415 -12.901 -10.367 1.00 39.31 104 ASN A C 1
ATOM 715 O O . ASN A 1 104 ? 11.148 -12.833 -11.346 1.00 39.31 104 ASN A O 1
ATOM 719 N N . GLY A 1 105 ? 10.395 -11.944 -9.431 1.00 53.44 105 GLY A N 1
ATOM 720 C CA . GLY A 1 105 ? 11.502 -10.997 -9.231 1.00 53.44 105 GLY A CA 1
ATOM 721 C C . GLY A 1 105 ? 11.598 -9.823 -10.205 1.00 53.44 105 GLY A C 1
ATOM 722 O O . GLY A 1 105 ? 12.689 -9.292 -10.399 1.00 53.44 105 GLY A O 1
ATOM 723 N N . THR A 1 106 ? 10.497 -9.404 -10.832 1.00 75.12 106 THR A N 1
ATOM 724 C CA . THR A 1 106 ? 10.501 -8.172 -11.632 1.00 75.12 106 THR A CA 1
ATOM 725 C C . THR A 1 106 ? 10.359 -6.964 -10.715 1.00 75.12 106 THR A C 1
ATOM 727 O O . THR A 1 106 ? 9.360 -6.807 -10.019 1.00 75.12 106 THR A O 1
ATOM 730 N N . GLU A 1 107 ? 11.387 -6.127 -10.711 1.00 86.38 107 GLU A N 1
ATOM 731 C CA . GLU A 1 107 ? 11.413 -4.857 -9.997 1.00 86.38 107 GLU A CA 1
ATOM 732 C C . GLU A 1 107 ? 10.282 -3.937 -10.496 1.00 86.38 107 GLU A C 1
ATOM 734 O O . GLU A 1 107 ? 10.066 -3.780 -11.701 1.00 86.38 107 GLU A O 1
ATOM 739 N N . ILE A 1 108 ? 9.537 -3.346 -9.565 1.00 91.81 108 ILE A N 1
ATOM 740 C CA . ILE A 1 108 ? 8.380 -2.491 -9.836 1.00 91.81 108 ILE A CA 1
ATOM 741 C C . ILE A 1 108 ? 8.797 -1.040 -9.643 1.00 91.81 108 ILE A C 1
ATOM 743 O O . ILE A 1 108 ? 9.214 -0.646 -8.560 1.00 91.81 108 ILE A O 1
ATOM 747 N N . TYR A 1 109 ? 8.657 -0.211 -10.672 1.00 93.62 109 TYR A N 1
ATOM 748 C CA . TYR A 1 109 ? 8.920 1.218 -10.523 1.00 93.62 109 TYR A CA 1
ATOM 749 C C . TYR A 1 109 ? 7.728 1.918 -9.881 1.00 93.62 109 TYR A C 1
ATOM 751 O O . TYR A 1 109 ? 6.608 1.871 -10.395 1.00 93.62 109 TYR A O 1
ATOM 759 N N . VAL A 1 110 ? 7.985 2.585 -8.765 1.00 94.25 110 VAL A N 1
ATOM 760 C CA . VAL A 1 110 ? 6.999 3.297 -7.958 1.00 94.25 110 VAL A CA 1
ATOM 761 C C . VAL A 1 110 ? 7.431 4.744 -7.769 1.00 94.25 110 VAL A C 1
ATOM 763 O O . VAL A 1 110 ? 8.623 5.047 -7.752 1.00 94.25 110 VAL A O 1
ATOM 766 N N . ARG A 1 111 ? 6.465 5.652 -7.627 1.00 94.06 111 ARG A N 1
ATOM 767 C CA . ARG A 1 111 ? 6.740 7.058 -7.289 1.00 94.06 111 ARG A CA 1
ATOM 768 C C . ARG A 1 111 ? 6.374 7.358 -5.846 1.00 94.06 111 ARG A C 1
ATOM 770 O O . ARG A 1 111 ? 5.463 6.737 -5.301 1.00 94.06 111 ARG A O 1
ATOM 777 N N . SER A 1 112 ? 7.026 8.343 -5.250 1.00 93.75 112 SER A N 1
ATOM 778 C CA . SER A 1 112 ? 6.597 8.850 -3.953 1.00 93.75 112 SER A CA 1
ATOM 779 C C . SER A 1 112 ? 5.197 9.457 -4.076 1.00 93.75 112 SER A C 1
ATOM 781 O O . SER A 1 112 ? 4.899 10.149 -5.053 1.00 93.75 112 SER A O 1
ATOM 783 N N . HIS A 1 113 ? 4.320 9.179 -3.113 1.00 92.19 113 HIS A N 1
ATOM 784 C CA . HIS A 1 113 ? 2.996 9.796 -3.070 1.00 92.19 113 HIS A CA 1
ATOM 785 C C . HIS A 1 113 ? 3.073 11.272 -2.661 1.00 92.19 113 HIS A C 1
ATOM 787 O O . HIS A 1 113 ? 2.328 12.091 -3.192 1.00 92.19 113 HIS A O 1
ATOM 793 N N . THR A 1 114 ? 3.990 11.602 -1.751 1.00 83.12 114 THR A N 1
ATOM 794 C CA . THR A 1 114 ? 4.145 12.941 -1.162 1.00 83.12 114 THR A CA 1
ATOM 795 C C . THR A 1 114 ? 5.449 13.636 -1.570 1.00 83.12 114 THR A C 1
ATOM 797 O O . THR A 1 114 ? 5.601 14.837 -1.356 1.00 83.12 114 THR A O 1
ATOM 800 N N . GLY A 1 115 ? 6.400 12.903 -2.155 1.00 67.00 115 GLY A N 1
ATOM 801 C CA . GLY A 1 115 ? 7.694 13.417 -2.604 1.00 67.00 115 GLY A CA 1
ATOM 802 C C . GLY A 1 115 ? 7.629 14.085 -3.977 1.00 67.00 115 GLY A C 1
ATOM 803 O O . GLY A 1 115 ? 6.755 13.794 -4.791 1.00 67.00 115 GLY A O 1
ATOM 804 N N . TRP A 1 116 ? 8.596 14.965 -4.241 1.00 69.44 116 TRP A N 1
ATOM 805 C CA . TRP A 1 116 ? 8.725 15.840 -5.417 1.00 69.44 116 TRP A CA 1
ATOM 806 C C . TRP A 1 116 ? 9.029 15.086 -6.731 1.00 69.44 116 TRP A C 1
ATOM 808 O O . TRP A 1 116 ? 9.973 15.410 -7.446 1.00 69.44 116 TRP A O 1
ATOM 818 N N . GLY A 1 117 ? 8.255 14.052 -7.060 1.00 74.25 117 GLY A N 1
ATOM 819 C CA . GLY A 1 117 ? 8.485 13.204 -8.234 1.00 74.25 117 GLY A CA 1
ATOM 820 C C . GLY A 1 117 ? 9.589 12.159 -8.051 1.00 74.25 117 GLY A C 1
ATOM 821 O O . GLY A 1 117 ? 10.042 11.576 -9.035 1.00 74.25 117 GLY A O 1
ATOM 822 N N . GLU A 1 118 ? 10.014 11.895 -6.812 1.00 89.69 118 GLU A N 1
ATOM 823 C CA . GLU A 1 118 ? 10.986 10.842 -6.511 1.00 89.69 118 GLU A CA 1
ATOM 824 C C . GLU A 1 118 ? 10.473 9.477 -6.971 1.00 89.69 118 GLU A C 1
ATOM 826 O O . GLU A 1 118 ? 9.305 9.127 -6.772 1.00 89.69 118 GLU A O 1
ATOM 831 N N . SER A 1 119 ? 11.362 8.708 -7.592 1.00 92.81 119 SER A N 1
ATOM 832 C CA . SER A 1 119 ? 11.072 7.369 -8.083 1.00 92.81 119 SER A CA 1
ATOM 833 C C . SER A 1 119 ? 11.964 6.354 -7.382 1.00 92.81 119 SER A C 1
ATOM 835 O O . SER A 1 119 ? 13.136 6.603 -7.097 1.00 92.81 119 SER A O 1
ATOM 837 N N . ALA A 1 120 ? 11.401 5.182 -7.125 1.00 93.69 120 ALA A N 1
ATOM 838 C CA . ALA A 1 120 ? 12.112 4.057 -6.561 1.00 93.69 120 ALA A CA 1
ATOM 839 C C . ALA A 1 120 ? 11.762 2.788 -7.326 1.00 93.69 120 ALA A C 1
ATOM 841 O O . ALA A 1 120 ? 10.682 2.635 -7.895 1.00 93.69 120 ALA A O 1
ATOM 842 N N . ALA A 1 121 ? 12.708 1.874 -7.337 1.00 94.12 121 ALA A N 1
ATOM 843 C CA . ALA A 1 121 ? 12.554 0.548 -7.865 1.00 94.12 121 ALA A CA 1
ATOM 844 C C . ALA A 1 121 ? 12.330 -0.393 -6.671 1.00 94.12 121 ALA A C 1
ATOM 846 O O . ALA A 1 121 ? 13.110 -0.422 -5.716 1.00 94.12 121 ALA A O 1
ATOM 847 N N . PHE A 1 122 ? 11.178 -1.052 -6.671 1.00 94.44 122 PHE A N 1
ATOM 848 C CA . PHE A 1 122 ? 10.635 -1.825 -5.566 1.00 94.44 122 PHE A CA 1
ATOM 849 C C . PHE A 1 122 ? 10.763 -3.316 -5.858 1.00 94.44 122 PHE A C 1
ATOM 851 O O . PHE A 1 122 ? 10.375 -3.774 -6.930 1.00 94.44 122 PHE A O 1
ATOM 858 N N . ASP A 1 123 ? 11.277 -4.077 -4.899 1.00 93.38 123 ASP A N 1
ATOM 859 C CA . ASP A 1 123 ? 11.276 -5.536 -4.941 1.00 93.38 123 ASP A CA 1
ATOM 860 C C . ASP A 1 123 ? 10.153 -6.085 -4.039 1.00 93.38 123 ASP A C 1
ATOM 862 O O . ASP A 1 123 ? 10.296 -6.058 -2.813 1.00 93.38 123 ASP A O 1
ATOM 866 N N . PRO A 1 124 ? 9.051 -6.618 -4.608 1.00 92.56 124 PRO A N 1
ATOM 867 C CA . PRO A 1 124 ? 7.923 -7.132 -3.832 1.00 92.56 124 PRO A CA 1
ATOM 868 C C . PRO A 1 124 ? 8.251 -8.329 -2.941 1.00 92.56 124 PRO A C 1
ATOM 870 O O . PRO A 1 124 ? 7.512 -8.591 -1.996 1.00 92.56 124 PRO A O 1
ATOM 873 N N . ALA A 1 125 ? 9.317 -9.078 -3.245 1.00 90.75 125 ALA A N 1
ATOM 874 C CA . ALA A 1 125 ? 9.691 -10.253 -2.465 1.00 90.75 125 ALA A CA 1
ATOM 875 C C . ALA A 1 125 ? 10.401 -9.871 -1.160 1.00 90.75 125 ALA A C 1
ATOM 877 O O . ALA A 1 125 ? 10.266 -10.567 -0.155 1.00 90.75 125 ALA A O 1
ATOM 878 N N . THR A 1 126 ? 11.168 -8.778 -1.178 1.00 89.62 126 THR A N 1
ATOM 879 C CA . THR A 1 126 ? 11.970 -8.328 -0.030 1.00 89.62 126 THR A CA 1
ATOM 880 C C . THR A 1 126 ? 11.408 -7.083 0.651 1.00 89.62 126 THR A C 1
ATOM 882 O O . THR A 1 126 ? 11.786 -6.785 1.782 1.00 89.62 126 THR A O 1
ATOM 885 N N . GLY A 1 127 ? 10.524 -6.344 -0.021 1.00 91.75 127 GLY A N 1
ATOM 886 C CA . GLY A 1 127 ? 10.026 -5.053 0.441 1.00 91.75 127 GLY A CA 1
ATOM 887 C C . GLY A 1 127 ? 11.003 -3.894 0.232 1.00 91.75 127 GLY A C 1
ATOM 888 O O . GLY A 1 127 ? 10.736 -2.781 0.680 1.00 91.75 127 GLY A O 1
ATOM 889 N N . VAL A 1 128 ? 12.150 -4.136 -0.409 1.00 92.94 128 VAL A N 1
ATOM 890 C CA . VAL A 1 128 ? 13.220 -3.141 -0.530 1.00 92.94 128 VAL A CA 1
ATOM 891 C C . VAL A 1 128 ? 12.876 -2.106 -1.599 1.00 92.94 128 VAL A C 1
ATOM 893 O O . VAL A 1 128 ? 12.543 -2.451 -2.732 1.00 92.94 128 VAL A O 1
ATOM 896 N N . LEU A 1 129 ? 13.035 -0.829 -1.242 1.00 93.44 129 LEU A N 1
ATOM 897 C CA . LEU A 1 129 ? 12.992 0.311 -2.157 1.00 93.44 129 LEU A CA 1
ATOM 898 C C . LEU A 1 129 ? 14.415 0.775 -2.474 1.00 93.44 129 LEU A C 1
ATOM 900 O O . LEU A 1 129 ? 15.202 1.064 -1.572 1.00 93.44 129 LEU A O 1
ATOM 904 N N . ARG A 1 130 ? 14.741 0.870 -3.763 1.00 93.62 130 ARG A N 1
ATOM 905 C CA . ARG A 1 130 ? 16.001 1.434 -4.256 1.00 93.62 130 ARG A CA 1
ATOM 906 C C . ARG A 1 130 ? 15.725 2.735 -5.003 1.00 93.62 130 ARG A C 1
ATOM 908 O O . ARG A 1 130 ? 14.974 2.696 -5.974 1.00 93.62 130 ARG A O 1
ATOM 915 N N . PRO A 1 131 ? 16.309 3.874 -4.600 1.00 92.06 131 PRO A N 1
ATOM 916 C CA . PRO A 1 131 ? 16.144 5.124 -5.334 1.00 92.06 131 PRO A CA 1
ATOM 917 C C . PRO A 1 131 ? 16.601 4.983 -6.789 1.00 92.06 131 PRO A C 1
ATOM 919 O O . PRO A 1 131 ? 17.638 4.370 -7.053 1.00 92.06 131 PRO A O 1
ATOM 922 N N . VAL A 1 132 ? 15.850 5.568 -7.723 1.00 90.75 132 VAL A N 1
ATOM 923 C CA . VAL A 1 132 ? 16.225 5.644 -9.142 1.00 90.75 132 VAL A CA 1
ATOM 924 C C . VAL A 1 132 ? 16.001 7.052 -9.683 1.00 90.75 132 VAL A C 1
ATOM 926 O O . VAL A 1 132 ? 14.995 7.688 -9.386 1.00 90.75 132 VAL A O 1
ATOM 929 N N . GLU A 1 133 ? 16.937 7.538 -10.500 1.00 79.44 133 GLU A N 1
ATOM 930 C CA . GLU A 1 133 ? 16.870 8.894 -11.069 1.00 79.44 133 GLU A CA 1
ATOM 931 C C . GLU A 1 133 ? 15.757 9.043 -12.113 1.00 79.44 133 GLU A C 1
ATOM 933 O O . GLU A 1 133 ? 15.169 10.113 -12.248 1.00 79.44 133 GLU A O 1
ATOM 938 N N . LEU A 1 134 ? 15.448 7.973 -12.853 1.00 72.19 134 LEU A N 1
ATOM 939 C CA . LEU A 1 134 ? 14.392 7.985 -13.857 1.00 72.19 134 LEU A CA 1
ATOM 940 C C . LEU A 1 134 ? 13.777 6.592 -14.005 1.00 72.19 134 LEU A C 1
ATOM 942 O O . LEU A 1 134 ? 14.450 5.636 -14.396 1.00 72.19 134 LEU A O 1
ATOM 946 N N . ALA A 1 135 ? 12.480 6.475 -13.724 1.00 69.50 135 ALA A N 1
ATOM 947 C CA . ALA A 1 135 ? 11.718 5.268 -14.016 1.00 69.50 135 ALA A CA 1
ATOM 948 C C . ALA A 1 135 ? 11.487 5.164 -15.535 1.00 69.50 135 ALA A C 1
ATOM 950 O O . ALA A 1 135 ? 10.495 5.657 -16.066 1.00 69.50 135 ALA A O 1
ATOM 951 N N . LEU A 1 136 ? 12.421 4.527 -16.251 1.00 63.19 136 LEU A N 1
ATOM 952 C CA . LEU A 1 136 ? 12.351 4.315 -17.709 1.00 63.19 136 LEU A CA 1
ATOM 953 C C . LEU A 1 136 ? 11.279 3.288 -18.141 1.00 63.19 136 LEU A C 1
ATOM 955 O O . LEU A 1 136 ? 11.114 3.021 -19.329 1.00 63.19 136 LEU A O 1
ATOM 959 N N . GLY A 1 137 ? 10.512 2.740 -17.197 1.00 63.97 137 GLY A N 1
ATOM 960 C CA . GLY A 1 137 ? 9.308 1.952 -17.436 1.00 63.97 137 GLY A CA 1
ATOM 961 C C . GLY A 1 137 ? 8.154 2.535 -16.626 1.00 63.97 137 GLY A C 1
ATOM 962 O O . GLY A 1 137 ? 8.350 2.902 -15.473 1.00 63.97 137 GLY A O 1
ATOM 963 N N . GLY A 1 138 ? 6.963 2.632 -17.227 1.00 78.94 138 GLY A N 1
ATOM 964 C CA . GLY A 1 138 ? 5.797 3.301 -16.632 1.00 78.94 138 GLY A CA 1
ATOM 965 C C . GLY A 1 138 ? 5.555 2.966 -15.154 1.00 78.94 138 GLY A C 1
ATOM 966 O O . GLY A 1 138 ? 5.696 1.826 -14.721 1.00 78.94 138 GLY A O 1
ATOM 967 N N . LEU A 1 139 ? 5.185 3.959 -14.358 1.00 88.56 139 LEU A N 1
ATOM 968 C CA . LEU A 1 139 ? 4.992 3.761 -12.925 1.00 88.56 139 LEU A CA 1
ATOM 969 C C . LEU A 1 139 ? 3.881 2.741 -12.665 1.00 88.56 139 LEU A C 1
ATOM 971 O O . LEU A 1 139 ? 2.760 2.892 -13.143 1.00 88.56 139 LEU A O 1
ATOM 975 N N . ALA A 1 140 ? 4.219 1.710 -11.902 1.00 92.94 140 ALA A N 1
ATOM 976 C CA . ALA A 1 140 ? 3.331 0.611 -11.555 1.00 92.94 140 ALA A CA 1
ATOM 977 C C . ALA A 1 140 ? 2.873 0.682 -10.089 1.00 92.94 140 ALA A C 1
ATOM 979 O O . ALA A 1 140 ? 2.263 -0.255 -9.588 1.00 92.94 140 ALA A O 1
ATOM 980 N N . GLY A 1 141 ? 3.153 1.784 -9.391 1.00 95.00 141 GLY A N 1
ATOM 981 C CA . GLY A 1 141 ? 2.691 1.989 -8.027 1.00 95.00 141 GLY A CA 1
ATOM 982 C C . GLY A 1 141 ? 3.124 3.313 -7.416 1.00 95.00 141 GLY A C 1
ATOM 983 O O . GLY A 1 141 ? 3.793 4.143 -8.043 1.00 95.00 141 GLY A O 1
ATOM 984 N N . VAL A 1 142 ? 2.743 3.480 -6.158 1.00 95.94 142 VAL A N 1
ATOM 985 C CA . VAL A 1 142 ? 3.131 4.583 -5.287 1.00 95.94 142 VAL A CA 1
ATOM 986 C C . VAL A 1 142 ? 3.664 4.045 -3.966 1.00 95.94 142 VAL A C 1
ATOM 988 O O . VAL A 1 142 ? 3.213 3.007 -3.485 1.00 95.94 142 VAL A O 1
ATOM 991 N N . TYR A 1 143 ? 4.610 4.755 -3.365 1.00 96.06 143 TYR A N 1
ATOM 992 C CA . TYR A 1 143 ? 5.085 4.471 -2.014 1.00 96.06 143 TYR A CA 1
ATOM 993 C C . TYR A 1 143 ? 4.963 5.702 -1.124 1.00 96.06 143 TYR A C 1
ATOM 995 O O . TYR A 1 143 ? 4.904 6.839 -1.599 1.00 96.06 143 TYR A O 1
ATOM 1003 N N . GLY A 1 144 ? 4.923 5.467 0.178 1.00 94.81 144 GLY A N 1
ATOM 1004 C CA . GLY A 1 144 ? 4.856 6.517 1.178 1.00 94.81 144 GLY A CA 1
ATOM 1005 C C . GLY A 1 144 ? 4.930 5.941 2.579 1.00 94.81 144 GLY A C 1
ATOM 1006 O O . GLY A 1 144 ? 5.307 4.786 2.775 1.00 94.81 144 GLY A O 1
ATOM 1007 N N . ASP A 1 145 ? 4.557 6.765 3.543 1.00 94.00 145 ASP A N 1
ATOM 1008 C CA . ASP A 1 145 ? 4.564 6.421 4.954 1.00 94.00 145 ASP A CA 1
ATOM 1009 C C . ASP A 1 145 ? 3.178 6.655 5.557 1.00 94.00 145 ASP A C 1
ATOM 1011 O O . ASP A 1 145 ? 2.532 7.664 5.269 1.00 94.00 145 ASP A O 1
ATOM 1015 N N . LEU A 1 146 ? 2.732 5.719 6.394 1.00 95.00 146 LEU A N 1
ATOM 1016 C CA . LEU A 1 146 ? 1.561 5.871 7.248 1.00 95.00 146 LEU A CA 1
ATOM 1017 C C . LEU A 1 146 ? 1.987 5.699 8.707 1.00 95.00 146 LEU A C 1
ATOM 1019 O O . LEU A 1 146 ? 2.140 4.581 9.196 1.00 95.00 146 LEU A O 1
ATOM 1023 N N . GLY A 1 147 ? 2.174 6.812 9.416 1.00 92.38 147 GLY A N 1
ATOM 1024 C CA . GLY A 1 147 ? 2.447 6.791 10.857 1.00 92.38 147 GLY A CA 1
ATOM 1025 C C . GLY A 1 147 ? 3.802 6.170 11.211 1.00 92.38 147 GLY A C 1
ATOM 1026 O O . GLY A 1 147 ? 3.909 5.441 12.193 1.00 92.38 147 GLY A O 1
ATOM 1027 N N . GLY A 1 148 ? 4.826 6.419 10.397 1.00 92.38 148 GLY A N 1
ATOM 1028 C CA . GLY A 1 148 ? 6.161 5.828 10.506 1.00 92.38 148 GLY A CA 1
ATOM 1029 C C . GLY A 1 148 ? 6.277 4.427 9.897 1.00 92.38 148 GLY A C 1
ATOM 1030 O O . GLY A 1 148 ? 7.334 3.804 10.006 1.00 92.38 148 GLY A O 1
ATOM 1031 N N . THR A 1 149 ? 5.198 3.909 9.298 1.00 94.81 149 THR A N 1
ATOM 1032 C CA . THR A 1 149 ? 5.199 2.622 8.603 1.00 94.81 149 THR A CA 1
ATOM 1033 C C . THR A 1 149 ? 5.316 2.823 7.091 1.00 94.81 149 THR A C 1
ATOM 1035 O O . THR A 1 149 ? 4.369 3.330 6.479 1.00 94.81 149 THR A O 1
ATOM 1038 N N . PRO A 1 150 ? 6.408 2.361 6.453 1.00 94.00 150 PRO A N 1
ATOM 1039 C CA . PRO A 1 150 ? 6.549 2.432 5.010 1.00 94.00 150 PRO A CA 1
ATOM 1040 C C . PRO A 1 150 ? 5.569 1.474 4.335 1.00 94.00 150 PRO A C 1
ATOM 1042 O O . PRO A 1 150 ? 5.472 0.289 4.687 1.00 94.00 150 PRO A O 1
ATOM 1045 N N . ILE A 1 151 ? 4.866 1.992 3.333 1.00 96.69 151 ILE A N 1
ATOM 1046 C CA . ILE A 1 151 ? 3.928 1.223 2.527 1.00 96.69 151 ILE A CA 1
ATOM 1047 C C . ILE A 1 151 ? 4.156 1.442 1.035 1.00 96.69 151 ILE A C 1
ATOM 1049 O O . ILE A 1 151 ? 4.584 2.511 0.593 1.00 96.69 151 ILE A O 1
ATOM 1053 N N . VAL A 1 152 ? 3.833 0.417 0.250 1.00 97.50 152 VAL A N 1
ATOM 1054 C CA . VAL A 1 152 ? 3.870 0.462 -1.214 1.00 97.50 152 VAL A CA 1
ATOM 1055 C C . VAL A 1 152 ? 2.554 -0.074 -1.751 1.00 97.50 152 VAL A C 1
ATOM 1057 O O . VAL A 1 152 ? 2.201 -1.221 -1.495 1.00 97.50 152 VAL A O 1
ATOM 1060 N N . PHE A 1 153 ? 1.830 0.742 -2.505 1.00 97.81 153 PHE A N 1
ATOM 1061 C CA . PHE A 1 153 ? 0.597 0.364 -3.184 1.00 97.81 153 PHE A CA 1
ATOM 1062 C C . PHE A 1 153 ? 0.862 0.276 -4.683 1.00 97.81 153 PHE A C 1
ATOM 1064 O O . PHE A 1 153 ? 1.274 1.256 -5.301 1.00 97.81 153 PHE A O 1
ATOM 1071 N N . TYR A 1 154 ? 0.680 -0.901 -5.270 1.00 96.69 154 TYR A N 1
ATOM 1072 C CA . TYR A 1 154 ? 1.179 -1.176 -6.613 1.00 96.69 154 TYR A CA 1
ATOM 1073 C C . TYR A 1 154 ? 0.306 -2.168 -7.373 1.00 96.69 154 TYR A C 1
ATOM 1075 O O . TYR A 1 154 ? -0.482 -2.916 -6.799 1.00 96.69 154 TYR A O 1
ATOM 1083 N N . ARG A 1 155 ? 0.464 -2.177 -8.694 1.00 95.25 155 ARG A N 1
ATOM 1084 C CA . ARG A 1 155 ? -0.110 -3.175 -9.589 1.00 95.25 155 ARG A CA 1
ATOM 1085 C C . ARG A 1 155 ? 0.776 -4.417 -9.611 1.00 95.25 155 ARG A C 1
ATOM 1087 O O . ARG A 1 155 ? 1.964 -4.325 -9.917 1.00 95.25 155 ARG A O 1
ATOM 1094 N N . ASN A 1 156 ? 0.180 -5.576 -9.358 1.00 91.50 156 ASN A N 1
ATOM 1095 C CA . ASN A 1 156 ? 0.812 -6.880 -9.504 1.00 91.50 156 ASN A CA 1
ATOM 1096 C C . ASN A 1 156 ? 0.042 -7.713 -10.539 1.00 91.50 156 ASN A C 1
ATOM 1098 O O . ASN A 1 156 ? -1.035 -8.240 -10.263 1.00 91.50 156 ASN A O 1
ATOM 1102 N N . GLY A 1 157 ? 0.569 -7.796 -11.762 1.00 88.31 157 GLY A N 1
ATOM 1103 C CA . GLY A 1 157 ? -0.156 -8.394 -12.884 1.00 88.31 157 GLY A CA 1
ATOM 1104 C C . GLY A 1 157 ? -1.436 -7.612 -13.198 1.00 88.31 157 GLY A C 1
ATOM 1105 O O . GLY A 1 157 ? -1.379 -6.411 -13.453 1.00 88.31 157 GLY A O 1
ATOM 1106 N N . ASN A 1 158 ? -2.584 -8.290 -13.160 1.00 88.31 158 ASN A N 1
ATOM 1107 C CA . ASN A 1 158 ? -3.891 -7.663 -13.389 1.00 88.31 158 ASN A CA 1
ATOM 1108 C C . ASN A 1 158 ? -4.507 -7.070 -12.115 1.00 88.31 158 ASN A C 1
ATOM 1110 O O . ASN A 1 158 ? -5.519 -6.379 -12.202 1.00 88.31 158 ASN A O 1
ATOM 1114 N N . GLY A 1 159 ? -3.914 -7.351 -10.953 1.00 93.12 159 GLY A N 1
ATOM 1115 C CA . GLY A 1 159 ? -4.447 -6.961 -9.657 1.00 93.12 159 GLY A CA 1
ATOM 1116 C C . GLY A 1 159 ? -3.661 -5.846 -8.976 1.00 93.12 159 GLY A C 1
ATOM 1117 O O . GLY A 1 159 ? -2.646 -5.355 -9.476 1.00 93.12 159 GLY A O 1
ATOM 1118 N N . LEU A 1 160 ? -4.137 -5.449 -7.808 1.00 96.81 160 LEU A N 1
ATOM 1119 C CA . LEU A 1 160 ? -3.533 -4.487 -6.908 1.00 96.81 160 LEU A CA 1
ATOM 1120 C C . LEU A 1 160 ? -3.032 -5.199 -5.662 1.00 96.81 160 LEU A C 1
ATOM 1122 O O . LEU A 1 160 ? -3.683 -6.080 -5.109 1.00 96.81 160 LEU A O 1
ATOM 1126 N N . ALA A 1 161 ? -1.882 -4.758 -5.187 1.00 97.31 161 ALA A N 1
ATOM 1127 C CA . ALA A 1 161 ? -1.267 -5.268 -3.985 1.00 97.31 161 ALA A CA 1
ATOM 1128 C C . ALA A 1 161 ? -0.832 -4.116 -3.081 1.00 97.31 161 ALA A C 1
ATOM 1130 O O . ALA A 1 161 ? -0.495 -3.017 -3.535 1.00 97.31 161 ALA A O 1
ATOM 1131 N N . LEU A 1 162 ? -0.827 -4.395 -1.782 1.00 97.81 162 LEU A N 1
ATOM 1132 C CA . LEU A 1 162 ? -0.267 -3.524 -0.763 1.00 97.81 162 LEU A CA 1
ATOM 1133 C C . LEU A 1 162 ? 0.905 -4.231 -0.102 1.00 97.81 162 LEU A C 1
ATOM 1135 O O . LEU A 1 162 ? 0.763 -5.344 0.392 1.00 97.81 162 LEU A O 1
ATOM 1139 N N . HIS A 1 163 ? 2.051 -3.574 -0.051 1.00 97.69 163 HIS A N 1
ATOM 1140 C CA . HIS A 1 163 ? 3.152 -3.990 0.793 1.00 97.69 163 HIS A CA 1
ATOM 1141 C C . HIS A 1 163 ? 3.193 -3.114 2.039 1.00 97.69 163 HIS A C 1
ATOM 1143 O O . HIS A 1 163 ? 3.291 -1.894 1.927 1.00 97.69 163 HIS A O 1
ATOM 1149 N N . VAL A 1 164 ? 3.135 -3.730 3.217 1.00 95.06 164 VAL A N 1
ATOM 1150 C CA . VAL A 1 164 ? 3.284 -3.056 4.512 1.00 95.06 164 VAL A CA 1
ATOM 1151 C C . VAL A 1 164 ? 4.400 -3.749 5.275 1.00 95.06 164 VAL A C 1
ATOM 1153 O O . VAL A 1 164 ? 4.317 -4.951 5.539 1.00 95.06 164 VAL A O 1
ATOM 1156 N N . ASN A 1 165 ? 5.441 -3.005 5.654 1.00 86.19 165 ASN A N 1
ATOM 1157 C CA . ASN A 1 165 ? 6.648 -3.559 6.276 1.00 86.19 165 ASN A CA 1
ATOM 1158 C C . ASN A 1 165 ? 7.293 -4.667 5.429 1.00 86.19 165 ASN A C 1
ATOM 1160 O O . ASN A 1 165 ? 7.964 -4.357 4.455 1.00 86.19 165 ASN A O 1
ATOM 1164 N N . THR A 1 166 ? 7.098 -5.938 5.792 1.00 83.25 166 THR A N 1
ATOM 1165 C CA . THR A 1 166 ? 7.632 -7.137 5.113 1.00 83.25 166 THR A CA 1
ATOM 1166 C C . THR A 1 166 ? 6.533 -8.023 4.521 1.00 83.25 166 THR A C 1
ATOM 1168 O O . THR A 1 166 ? 6.784 -9.171 4.158 1.00 83.25 166 THR A O 1
ATOM 1171 N N . ARG A 1 167 ? 5.287 -7.534 4.487 1.00 91.50 167 ARG A N 1
ATOM 1172 C CA . ARG A 1 167 ? 4.117 -8.305 4.062 1.00 91.50 167 ARG A CA 1
ATOM 1173 C C . ARG A 1 167 ? 3.522 -7.716 2.795 1.00 91.50 167 ARG A C 1
ATOM 1175 O O . ARG A 1 167 ? 3.036 -6.589 2.818 1.00 91.50 167 ARG A O 1
ATOM 1182 N N . GLY A 1 168 ? 3.493 -8.514 1.733 1.00 95.50 168 GLY A N 1
ATOM 1183 C CA . GLY A 1 168 ? 2.642 -8.282 0.570 1.00 95.50 168 GLY A CA 1
ATOM 1184 C C . GLY A 1 168 ? 1.234 -8.830 0.809 1.00 95.50 168 GLY A C 1
ATOM 1185 O O . GLY A 1 168 ? 1.076 -9.950 1.289 1.00 95.50 168 GLY A O 1
ATOM 1186 N N . ILE A 1 169 ? 0.222 -8.036 0.481 1.00 96.75 169 ILE A N 1
ATOM 1187 C CA . ILE A 1 169 ? -1.199 -8.357 0.599 1.00 96.75 169 ILE A CA 1
ATOM 1188 C C . ILE A 1 169 ? -1.819 -8.191 -0.787 1.00 96.75 169 ILE A C 1
ATOM 1190 O O . ILE A 1 169 ? -1.697 -7.121 -1.384 1.00 96.75 169 ILE A O 1
ATOM 1194 N N . ASP A 1 170 ? -2.472 -9.236 -1.288 1.00 96.75 170 ASP A N 1
ATOM 1195 C CA . ASP A 1 170 ? -3.265 -9.179 -2.518 1.00 96.75 170 ASP A CA 1
ATOM 1196 C C . ASP A 1 170 ? -4.618 -8.520 -2.221 1.00 96.75 170 ASP A C 1
ATOM 1198 O O . ASP A 1 170 ? -5.433 -9.068 -1.484 1.00 96.75 170 ASP A O 1
ATOM 1202 N N . LEU A 1 171 ? -4.848 -7.325 -2.764 1.00 97.12 171 LEU A N 1
ATOM 1203 C CA . LEU A 1 171 ? -6.061 -6.551 -2.506 1.00 97.12 171 LEU A CA 1
ATOM 1204 C C . LEU A 1 171 ? -7.229 -6.967 -3.409 1.00 97.12 171 LEU A C 1
ATOM 1206 O O . LEU A 1 171 ? -8.319 -6.407 -3.271 1.00 97.12 171 LEU A O 1
ATOM 1210 N N . ASP A 1 172 ? -7.012 -7.823 -4.414 1.00 94.75 172 ASP A N 1
ATOM 1211 C CA . ASP A 1 172 ? -8.075 -8.400 -5.262 1.00 94.75 172 ASP A CA 1
ATOM 1212 C C . ASP A 1 172 ? -8.663 -9.673 -4.658 1.00 94.75 172 ASP A C 1
ATOM 1214 O O . ASP A 1 172 ? -9.719 -10.137 -5.094 1.00 94.75 172 ASP A O 1
ATOM 1218 N N . SER A 1 173 ? -7.998 -10.236 -3.649 1.00 95.25 173 SER A N 1
ATOM 1219 C CA . SER A 1 173 ? -8.472 -11.442 -2.993 1.00 95.25 173 SER A CA 1
ATOM 1220 C C . SER A 1 173 ? -9.809 -11.180 -2.277 1.00 95.25 173 SER A C 1
ATOM 1222 O O . SER A 1 173 ? -9.933 -10.202 -1.535 1.00 95.25 173 SER A O 1
ATOM 1224 N N . PRO A 1 174 ? -10.831 -12.039 -2.464 1.00 94.50 174 PRO A N 1
ATOM 1225 C CA . PRO A 1 174 ? -12.180 -11.809 -1.936 1.00 94.50 174 PRO A CA 1
ATOM 1226 C C . PRO A 1 174 ? -12.270 -11.873 -0.405 1.00 94.50 174 PRO A C 1
ATOM 1228 O O . PRO A 1 174 ? -13.278 -11.473 0.173 1.00 94.50 174 PRO A O 1
ATOM 1231 N N . ASP A 1 175 ? -11.244 -12.399 0.261 1.00 96.50 175 ASP A N 1
ATOM 1232 C CA . ASP A 1 175 ? -11.126 -12.449 1.717 1.00 96.50 175 ASP A CA 1
ATOM 1233 C C . ASP A 1 175 ? -10.440 -11.206 2.311 1.00 96.50 175 ASP A C 1
ATOM 1235 O O . ASP A 1 175 ? -10.329 -11.111 3.537 1.00 96.50 175 ASP A O 1
ATOM 1239 N N . VAL A 1 176 ? -10.001 -10.257 1.476 1.00 97.38 176 VAL A N 1
ATOM 1240 C CA . VAL A 1 176 ? -9.330 -9.030 1.907 1.00 97.38 176 VAL A CA 1
ATOM 1241 C C . VAL A 1 176 ? -10.306 -7.865 1.989 1.00 97.38 176 VAL A C 1
ATOM 1243 O O . VAL A 1 176 ? -10.999 -7.526 1.035 1.00 97.38 176 VAL A O 1
ATOM 1246 N N . ALA A 1 177 ? -10.319 -7.205 3.145 1.00 96.69 177 ALA A N 1
ATOM 1247 C CA . ALA A 1 177 ? -11.084 -5.991 3.388 1.00 96.69 177 ALA A CA 1
ATOM 1248 C C . ALA A 1 177 ? -10.166 -4.873 3.887 1.00 96.69 177 ALA A C 1
ATOM 1250 O O . ALA A 1 177 ? -9.326 -5.082 4.764 1.00 96.69 177 ALA A O 1
ATOM 1251 N N . THR A 1 178 ? -10.351 -3.665 3.357 1.00 97.44 178 THR A N 1
ATOM 1252 C CA . THR A 1 178 ? -9.646 -2.463 3.815 1.00 97.44 178 THR A CA 1
ATOM 1253 C C . THR A 1 178 ? -10.609 -1.509 4.500 1.00 97.44 178 THR A C 1
ATOM 1255 O O . THR A 1 178 ? -11.701 -1.250 3.994 1.00 97.44 178 THR A O 1
ATOM 1258 N N . HIS A 1 179 ? -10.179 -0.925 5.610 1.00 97.88 179 HIS A N 1
ATOM 1259 C CA . HIS A 1 179 ? -10.938 0.070 6.349 1.00 97.88 179 HIS A CA 1
ATOM 1260 C C . HIS A 1 179 ? -10.104 1.327 6.518 1.00 97.88 179 HIS A C 1
ATOM 1262 O O . HIS A 1 179 ? -9.035 1.296 7.120 1.00 97.88 179 HIS A O 1
ATOM 1268 N N . TRP A 1 180 ? -10.628 2.441 6.025 1.00 98.25 180 TRP A N 1
ATOM 1269 C CA . TRP A 1 180 ? -10.089 3.763 6.291 1.00 98.25 180 TRP A CA 1
ATOM 1270 C C . TRP A 1 180 ? -11.102 4.545 7.113 1.00 98.25 180 TRP A C 1
ATOM 1272 O O . TRP A 1 180 ? -12.296 4.527 6.806 1.00 98.25 180 TRP A O 1
ATOM 1282 N N . GLN A 1 181 ? -10.637 5.244 8.140 1.00 98.00 181 GLN A N 1
ATOM 1283 C CA . GLN A 1 181 ? -11.492 6.074 8.974 1.00 98.00 181 GLN A CA 1
ATOM 1284 C C . GLN A 1 181 ? -10.721 7.272 9.514 1.00 98.00 181 GLN A C 1
ATOM 1286 O O . GLN A 1 181 ? -9.718 7.114 10.209 1.00 98.00 181 GLN A O 1
ATOM 1291 N N . ARG A 1 182 ? -11.254 8.473 9.291 1.00 97.06 182 ARG A N 1
ATOM 1292 C CA . ARG A 1 182 ? -10.849 9.658 10.047 1.00 97.06 182 ARG A CA 1
ATOM 1293 C C . ARG A 1 182 ? -11.468 9.570 11.440 1.00 97.06 182 ARG A C 1
ATOM 1295 O O . ARG A 1 182 ? -12.691 9.546 11.566 1.00 97.06 182 ARG A O 1
ATOM 1302 N N . ILE A 1 183 ? -10.629 9.439 12.465 1.00 97.50 183 ILE A N 1
ATOM 1303 C CA . ILE A 1 183 ? -11.075 9.322 13.861 1.00 97.50 183 ILE A CA 1
ATOM 1304 C C . ILE A 1 183 ? -11.456 10.707 14.376 1.00 97.50 183 ILE A C 1
ATOM 1306 O O . ILE A 1 183 ? -12.521 10.890 14.959 1.00 97.50 183 ILE A O 1
ATOM 1310 N N . ASP A 1 184 ? -10.569 11.673 14.149 1.00 95.75 184 ASP A N 1
ATOM 1311 C CA . ASP A 1 184 ? -10.737 13.071 14.520 1.00 95.75 184 ASP A CA 1
ATOM 1312 C C . ASP A 1 184 ? -9.922 13.973 13.569 1.00 95.75 184 ASP A C 1
ATOM 1314 O O . ASP A 1 184 ? -9.378 13.520 12.556 1.00 95.75 184 ASP A O 1
ATOM 1318 N N . SER A 1 185 ? -9.852 15.272 13.867 1.00 94.75 185 SER A N 1
ATOM 1319 C CA . SER A 1 185 ? -9.120 16.243 13.045 1.00 94.75 185 SER A CA 1
ATOM 1320 C C . SER A 1 185 ? -7.609 15.999 12.988 1.00 94.75 185 SER A C 1
ATOM 1322 O O . SER A 1 185 ? -6.957 16.525 12.091 1.00 94.75 185 SER A O 1
ATOM 1324 N N . LEU A 1 186 ? -7.050 15.211 13.908 1.00 96.25 186 LEU A N 1
ATOM 1325 C CA . LEU A 1 186 ? -5.615 14.960 14.030 1.00 96.25 186 LEU A CA 1
ATOM 1326 C C . LEU A 1 186 ? -5.228 13.520 13.703 1.00 96.25 186 LEU A C 1
ATOM 1328 O O . LEU A 1 186 ? -4.060 13.277 13.410 1.00 96.25 186 LEU A O 1
ATOM 1332 N N . ARG A 1 187 ? -6.158 12.563 13.768 1.00 97.62 187 ARG A N 1
ATOM 1333 C CA . ARG A 1 187 ? -5.861 11.133 13.645 1.00 97.62 187 ARG A CA 1
ATOM 1334 C C . ARG A 1 187 ? -6.733 10.431 12.618 1.00 97.62 187 ARG A C 1
ATOM 1336 O O . ARG A 1 187 ? -7.959 10.558 12.607 1.00 97.62 187 ARG A O 1
ATOM 1343 N N . THR A 1 188 ? -6.080 9.584 11.837 1.00 98.31 188 THR A N 1
ATOM 1344 C CA . THR A 1 188 ? -6.692 8.687 10.862 1.00 98.31 188 THR A CA 1
ATOM 1345 C C . THR A 1 188 ? -6.221 7.256 11.114 1.00 98.31 188 THR A C 1
ATOM 1347 O O . THR A 1 188 ? -5.107 7.026 11.588 1.00 98.31 188 THR A O 1
ATOM 1350 N N . ARG A 1 189 ? -7.101 6.291 10.841 1.00 98.19 189 ARG A N 1
ATOM 1351 C CA . ARG A 1 189 ? -6.831 4.857 10.915 1.00 98.19 189 ARG A CA 1
ATOM 1352 C C . ARG A 1 189 ? -6.956 4.233 9.535 1.00 98.19 189 ARG A C 1
ATOM 1354 O O . ARG A 1 189 ? -7.960 4.442 8.854 1.00 98.19 189 ARG A O 1
ATOM 1361 N N . PHE A 1 190 ? -5.979 3.411 9.175 1.00 98.44 190 PHE A N 1
ATOM 1362 C CA . PHE A 1 190 ? -6.033 2.528 8.018 1.00 98.44 190 PHE A CA 1
ATOM 1363 C C . PHE A 1 190 ? -5.753 1.096 8.466 1.00 98.44 190 PHE A C 1
ATOM 1365 O O . PHE A 1 190 ? -4.727 0.822 9.084 1.00 98.44 190 PHE A O 1
ATOM 1372 N N . ALA A 1 191 ? -6.669 0.182 8.167 1.00 98.06 191 ALA A N 1
ATOM 1373 C CA . ALA A 1 191 ? -6.562 -1.214 8.551 1.00 98.06 191 ALA A CA 1
ATOM 1374 C C . ALA A 1 191 ? -6.848 -2.139 7.369 1.00 98.06 191 ALA A C 1
ATOM 1376 O O . ALA A 1 191 ? -7.673 -1.835 6.507 1.00 98.06 191 ALA A O 1
ATOM 1377 N N . VAL A 1 192 ? -6.191 -3.295 7.371 1.00 97.94 192 VAL A N 1
ATOM 1378 C CA . VAL A 1 192 ? -6.407 -4.369 6.400 1.00 97.94 192 VAL A CA 1
ATOM 1379 C C . VAL A 1 192 ? -6.697 -5.656 7.155 1.00 97.94 192 VAL A C 1
ATOM 1381 O O . VAL A 1 192 ? -5.951 -6.032 8.064 1.00 97.94 192 VAL A O 1
ATOM 1384 N N . ALA A 1 193 ? -7.778 -6.329 6.776 1.00 97.94 193 ALA A N 1
ATOM 1385 C CA . ALA A 1 193 ? -8.170 -7.627 7.296 1.00 97.94 193 ALA A CA 1
ATOM 1386 C C . ALA A 1 193 ? -8.130 -8.684 6.189 1.00 97.94 193 ALA A C 1
ATOM 1388 O O . ALA A 1 193 ? -8.517 -8.400 5.062 1.00 97.94 193 ALA A O 1
ATOM 1389 N N . VAL A 1 194 ? -7.678 -9.892 6.529 1.00 96.88 194 VAL A N 1
ATOM 1390 C CA . VAL A 1 194 ? -7.642 -11.074 5.653 1.00 96.88 194 VAL A CA 1
ATOM 1391 C C . VAL A 1 194 ? -8.434 -12.173 6.353 1.00 96.88 194 VAL A C 1
ATOM 1393 O O . VAL A 1 194 ? -8.135 -12.507 7.502 1.00 96.88 194 VAL A O 1
ATOM 1396 N N . GLY A 1 195 ? -9.488 -12.690 5.722 1.00 96.31 195 GLY A N 1
ATOM 1397 C CA . GLY A 1 195 ? -10.368 -13.693 6.332 1.00 96.31 195 GLY A CA 1
ATOM 1398 C C . GLY A 1 195 ? -11.005 -13.220 7.647 1.00 96.31 195 GLY A C 1
ATOM 1399 O O . GLY A 1 195 ? -11.183 -14.010 8.571 1.00 96.31 195 GLY A O 1
ATOM 1400 N N . GLY A 1 196 ? -11.279 -11.916 7.771 1.00 95.44 196 GLY A N 1
ATOM 1401 C CA . GLY A 1 196 ? -11.816 -11.293 8.989 1.00 95.44 196 GLY A CA 1
ATOM 1402 C C . GLY A 1 196 ? -10.789 -11.019 10.098 1.00 95.44 196 GLY A C 1
ATOM 1403 O O . GLY A 1 196 ? -11.143 -10.424 11.114 1.00 95.44 196 GLY A O 1
ATOM 1404 N N . VAL A 1 197 ? -9.519 -11.395 9.918 1.00 97.06 197 VAL A N 1
ATOM 1405 C CA . VAL A 1 197 ? -8.440 -11.124 10.880 1.00 97.06 197 VAL A CA 1
ATOM 1406 C C . VAL A 1 197 ? -7.677 -9.876 10.459 1.00 97.06 197 VAL A C 1
ATOM 1408 O O . VAL A 1 197 ? -7.156 -9.814 9.349 1.00 97.06 197 VAL A O 1
ATOM 1411 N N . VAL A 1 198 ? -7.566 -8.889 11.349 1.00 97.00 198 VAL A N 1
ATOM 1412 C CA . VAL A 1 198 ? -6.788 -7.668 11.090 1.00 97.00 198 VAL A CA 1
ATOM 1413 C C . VAL A 1 198 ? -5.298 -8.013 11.035 1.00 97.00 198 VAL A C 1
ATOM 1415 O O . VAL A 1 198 ? -4.695 -8.383 12.041 1.00 97.00 198 VAL A O 1
ATOM 1418 N N . VAL A 1 199 ? -4.700 -7.896 9.849 1.00 95.94 199 VAL A N 1
ATOM 1419 C CA . VAL A 1 199 ? -3.273 -8.179 9.602 1.00 95.94 199 VAL A CA 1
ATOM 1420 C C . VAL A 1 199 ? -2.411 -6.919 9.603 1.00 95.94 199 VAL A C 1
ATOM 1422 O O . VAL A 1 199 ? -1.186 -7.015 9.693 1.00 95.94 199 VAL A O 1
ATOM 1425 N N . CYS A 1 200 ? -3.051 -5.756 9.491 1.00 95.75 200 CYS A N 1
ATOM 1426 C CA . CYS A 1 200 ? -2.445 -4.435 9.501 1.00 95.75 200 CYS A CA 1
ATOM 1427 C C . CYS A 1 200 ? -3.427 -3.453 10.153 1.00 95.75 200 CYS A C 1
ATOM 1429 O O . CYS A 1 200 ? -4.593 -3.413 9.761 1.00 95.75 200 CYS A O 1
ATOM 1431 N N . ASP A 1 201 ? -2.966 -2.685 11.140 1.00 97.19 201 ASP A N 1
ATOM 1432 C CA . ASP A 1 201 ? -3.747 -1.641 11.808 1.00 97.19 201 ASP A CA 1
ATOM 1433 C C . ASP A 1 201 ? -2.835 -0.442 12.092 1.00 97.19 201 ASP A C 1
ATOM 1435 O O . ASP A 1 201 ? -1.967 -0.508 12.964 1.00 97.19 201 ASP A O 1
ATOM 1439 N N . LEU A 1 202 ? -2.970 0.616 11.292 1.00 97.44 202 LEU A N 1
ATOM 1440 C CA . LEU A 1 202 ? -2.091 1.783 11.295 1.00 97.44 202 LEU A CA 1
ATOM 1441 C C . LEU A 1 202 ? -2.861 3.022 11.738 1.00 97.44 202 LEU A C 1
ATOM 1443 O O . LEU A 1 202 ? -3.934 3.319 11.211 1.00 97.44 202 LEU A O 1
ATOM 1447 N N . TYR A 1 203 ? -2.264 3.779 12.655 1.00 97.94 203 TYR A N 1
ATOM 1448 C CA . TYR A 1 203 ? -2.754 5.077 13.108 1.00 97.94 203 TYR A CA 1
ATOM 1449 C C . TYR A 1 203 ? -1.743 6.142 12.707 1.00 97.94 203 TYR A C 1
ATOM 1451 O O . TYR A 1 203 ? -0.557 6.017 13.010 1.00 97.94 203 TYR A O 1
ATOM 1459 N N . TYR A 1 204 ? -2.205 7.188 12.032 1.00 97.19 204 TYR A N 1
ATOM 1460 C CA . TYR A 1 204 ? -1.332 8.224 11.492 1.00 97.19 204 TYR A CA 1
ATOM 1461 C C . TYR A 1 204 ? -1.981 9.611 11.563 1.00 97.19 204 TYR A C 1
ATOM 1463 O O . TYR A 1 204 ? -3.203 9.710 11.735 1.00 97.19 204 TYR A O 1
ATOM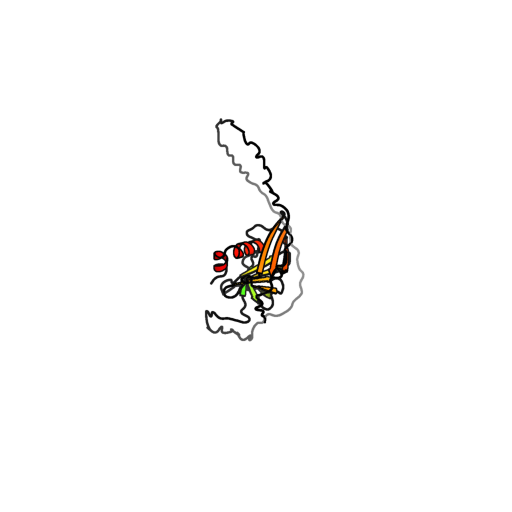 1471 N N . PRO A 1 205 ? -1.180 10.693 11.488 1.00 96.81 205 PRO A N 1
ATOM 1472 C CA . PRO A 1 205 ? -1.711 12.048 11.468 1.00 96.81 205 PRO A CA 1
ATOM 1473 C C . PRO A 1 205 ? -2.659 12.262 10.288 1.00 96.81 205 PRO A C 1
ATOM 1475 O O . PRO A 1 205 ? -2.357 11.854 9.169 1.00 96.81 205 PRO A O 1
ATOM 1478 N N . SER A 1 206 ? -3.789 12.923 10.526 1.00 95.38 206 SER A N 1
ATOM 1479 C CA . SER A 1 206 ? -4.699 13.316 9.448 1.00 95.38 206 SER A CA 1
ATOM 1480 C C . SER A 1 206 ? -3.988 14.263 8.476 1.00 95.38 206 SER A C 1
ATOM 1482 O O . SER A 1 206 ? -3.406 15.266 8.890 1.00 95.38 206 SER A O 1
ATOM 1484 N N . ALA A 1 207 ? -4.052 13.940 7.187 1.00 91.69 207 ALA A N 1
ATOM 1485 C CA . ALA A 1 207 ? -3.479 14.727 6.102 1.00 91.69 207 ALA A CA 1
ATOM 1486 C C . ALA A 1 207 ? -4.594 15.285 5.194 1.00 91.69 207 ALA A C 1
ATOM 1488 O O . ALA A 1 207 ? -5.710 14.753 5.213 1.00 91.69 207 ALA A O 1
ATOM 1489 N N . PRO A 1 208 ? -4.320 16.344 4.405 1.00 91.94 208 PRO A N 1
ATOM 1490 C CA . PRO A 1 208 ? -5.188 16.745 3.302 1.00 91.94 208 PRO A CA 1
ATOM 1491 C C . PRO A 1 208 ? -5.477 15.568 2.375 1.00 91.94 208 PRO A C 1
ATOM 1493 O O . PRO A 1 208 ? -4.599 14.728 2.146 1.00 91.94 208 PRO A O 1
ATOM 1496 N N . ASP A 1 209 ? -6.690 15.528 1.831 1.00 92.38 209 ASP A N 1
ATOM 1497 C CA . ASP A 1 209 ? -7.200 14.379 1.086 1.00 92.38 209 ASP A CA 1
ATOM 1498 C C . ASP A 1 209 ? -6.325 14.037 -0.140 1.00 92.38 209 ASP A C 1
ATOM 1500 O O . ASP A 1 209 ? -6.181 12.871 -0.497 1.00 92.38 209 ASP A O 1
ATOM 1504 N N . GLU A 1 210 ? -5.654 15.027 -0.735 1.00 90.19 210 GLU A N 1
ATOM 1505 C CA . GLU A 1 210 ? -4.755 14.858 -1.885 1.00 90.19 210 GLU A CA 1
ATOM 1506 C C . GLU A 1 210 ? -3.437 14.144 -1.542 1.00 90.19 210 GLU A C 1
ATOM 1508 O O . GLU A 1 210 ? -2.746 13.646 -2.433 1.00 90.19 210 GLU A O 1
ATOM 1513 N N . THR A 1 211 ? -3.075 14.125 -0.259 1.00 91.38 211 THR A N 1
ATOM 1514 C CA . THR A 1 211 ? -1.795 13.605 0.255 1.00 91.38 211 THR A CA 1
ATOM 1515 C C . THR A 1 211 ? -1.959 12.403 1.186 1.00 91.38 211 THR A C 1
ATOM 1517 O O . THR A 1 211 ? -0.967 11.832 1.645 1.00 91.38 211 THR A O 1
ATOM 1520 N N . ASP A 1 212 ? -3.201 12.021 1.487 1.00 95.12 212 ASP A N 1
ATOM 1521 C CA . ASP A 1 212 ? -3.513 10.885 2.345 1.00 95.12 212 ASP A CA 1
ATOM 1522 C C . ASP A 1 212 ? -3.465 9.581 1.534 1.00 95.12 212 ASP A C 1
ATOM 1524 O O . ASP A 1 212 ? -4.393 9.219 0.806 1.00 95.12 212 ASP A O 1
ATOM 1528 N N . LEU A 1 213 ? -2.369 8.835 1.699 1.00 96.12 213 LEU A N 1
ATOM 1529 C CA . LEU A 1 213 ? -2.164 7.571 0.992 1.00 96.12 213 LEU A CA 1
ATOM 1530 C C . LEU A 1 213 ? -3.219 6.516 1.353 1.00 96.12 213 LEU A C 1
ATOM 1532 O O . LEU A 1 213 ? -3.636 5.740 0.494 1.00 96.12 213 LEU A O 1
ATOM 1536 N N . GLY A 1 214 ? -3.667 6.480 2.610 1.00 97.25 214 GLY A N 1
ATOM 1537 C CA . GLY A 1 214 ? -4.706 5.545 3.037 1.00 97.25 214 GLY A CA 1
ATOM 1538 C C . GLY A 1 214 ? -6.055 5.877 2.401 1.00 97.25 214 GLY A C 1
ATOM 1539 O O . GLY A 1 214 ? -6.799 4.967 2.024 1.00 97.25 214 GLY A O 1
ATOM 1540 N N . LEU A 1 215 ? -6.349 7.169 2.233 1.00 96.69 215 LEU A N 1
ATOM 1541 C CA . LEU A 1 215 ? -7.545 7.639 1.541 1.00 96.69 215 LEU A CA 1
ATOM 1542 C C . LEU A 1 215 ? -7.495 7.292 0.051 1.00 96.69 215 LEU A C 1
ATOM 1544 O O . LEU A 1 215 ? -8.460 6.737 -0.471 1.00 96.69 215 LEU A O 1
ATOM 1548 N N . LEU A 1 216 ? -6.353 7.530 -0.605 1.00 96.62 216 LEU A N 1
ATOM 1549 C CA . LEU A 1 216 ? -6.132 7.134 -1.996 1.00 96.62 216 LEU A CA 1
ATOM 1550 C C . LEU A 1 216 ? -6.416 5.642 -2.200 1.00 96.62 216 LEU A C 1
ATOM 1552 O O . LEU A 1 216 ? -7.148 5.279 -3.120 1.00 96.62 216 LEU A O 1
ATOM 1556 N N . ILE A 1 217 ? -5.857 4.781 -1.344 1.00 97.62 217 ILE A N 1
ATOM 1557 C CA . ILE A 1 217 ? -6.080 3.332 -1.419 1.00 97.62 217 ILE A CA 1
ATOM 1558 C C . ILE A 1 217 ? -7.572 3.021 -1.259 1.00 97.62 217 ILE A C 1
ATOM 1560 O O . ILE A 1 217 ? -8.133 2.297 -2.079 1.00 97.62 217 ILE A O 1
ATOM 1564 N N . ARG A 1 218 ? -8.238 3.598 -0.250 1.00 97.38 218 ARG A N 1
ATOM 1565 C CA . ARG A 1 218 ? -9.672 3.382 -0.014 1.00 97.38 218 ARG A CA 1
ATOM 1566 C C . ARG A 1 218 ? -10.519 3.775 -1.224 1.00 97.38 218 ARG A C 1
ATOM 1568 O O . ARG A 1 218 ? -11.375 2.997 -1.634 1.00 97.38 218 ARG A O 1
ATOM 1575 N N . ASP A 1 219 ? -10.274 4.941 -1.808 1.00 96.94 219 ASP A N 1
ATOM 1576 C CA . ASP A 1 219 ? -11.079 5.429 -2.927 1.00 96.94 219 ASP A CA 1
ATOM 1577 C C . ASP A 1 219 ? -10.837 4.638 -4.219 1.00 96.94 219 ASP A C 1
ATOM 1579 O O . ASP A 1 219 ? -11.749 4.478 -5.025 1.00 96.94 219 ASP A O 1
ATOM 1583 N N . VAL A 1 220 ? -9.622 4.122 -4.425 1.00 97.06 220 VAL A N 1
ATOM 1584 C CA . VAL A 1 220 ? -9.315 3.239 -5.559 1.00 97.06 220 VAL A CA 1
ATOM 1585 C C . VAL A 1 220 ? -9.992 1.882 -5.404 1.00 97.06 220 VAL A C 1
ATOM 1587 O O . VAL A 1 220 ? -10.504 1.343 -6.378 1.00 97.06 220 VAL A O 1
ATOM 1590 N N . LEU A 1 221 ? -9.998 1.314 -4.197 1.00 96.62 221 LEU A N 1
ATOM 1591 C CA . LEU A 1 221 ? -10.601 0.002 -3.955 1.00 96.62 221 LEU A CA 1
ATOM 1592 C C . LEU A 1 221 ? -12.134 0.043 -3.946 1.00 96.62 221 LEU A C 1
ATOM 1594 O O . LEU A 1 221 ? -12.763 -0.972 -4.236 1.00 96.62 221 LEU A O 1
ATOM 1598 N N . ALA A 1 222 ? -12.730 1.197 -3.639 1.00 96.00 222 ALA A N 1
ATOM 1599 C CA . ALA A 1 222 ? -14.178 1.395 -3.663 1.00 96.00 222 ALA A CA 1
ATOM 1600 C C . ALA A 1 222 ? -14.761 1.551 -5.082 1.00 96.00 222 ALA A C 1
ATOM 1602 O O . ALA A 1 222 ? -15.969 1.399 -5.257 1.00 96.00 222 ALA A O 1
ATOM 1603 N N . ASP A 1 223 ? -13.928 1.848 -6.083 1.00 96.31 223 ASP A N 1
ATOM 1604 C CA . ASP A 1 223 ? -14.342 2.137 -7.458 1.00 96.31 223 ASP A CA 1
ATOM 1605 C C . ASP A 1 223 ? -13.713 1.123 -8.439 1.00 96.31 223 ASP A C 1
ATOM 1607 O O . ASP A 1 223 ? -12.509 1.192 -8.709 1.00 96.31 223 ASP A O 1
ATOM 1611 N N . PRO A 1 224 ? -14.502 0.183 -9.001 1.00 92.75 224 PRO A N 1
ATOM 1612 C CA . PRO A 1 224 ? -14.005 -0.831 -9.931 1.00 92.75 224 PRO A CA 1
ATOM 1613 C C . PRO A 1 224 ? -13.317 -0.265 -11.181 1.00 92.75 224 PRO A C 1
ATOM 1615 O O . PRO A 1 224 ? -12.344 -0.854 -11.659 1.00 92.75 224 PRO A O 1
ATOM 1618 N N . ASP A 1 225 ? -13.778 0.875 -11.699 1.00 93.75 225 ASP A N 1
ATOM 1619 C CA . ASP A 1 225 ? -13.199 1.487 -12.894 1.00 93.75 225 ASP 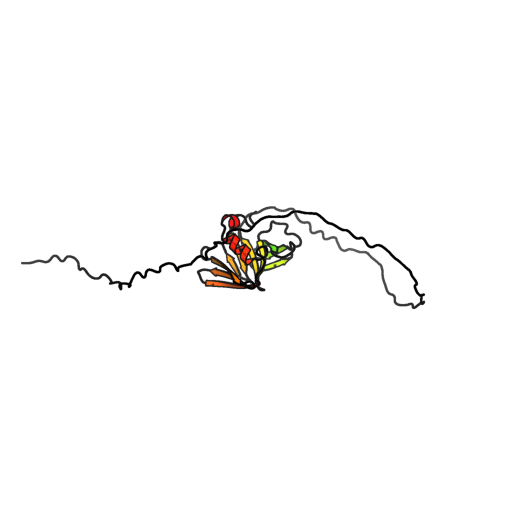A CA 1
ATOM 1620 C C . ASP A 1 225 ? -11.832 2.087 -12.562 1.00 93.75 225 ASP A C 1
ATOM 1622 O O . ASP A 1 225 ? -10.843 1.833 -13.260 1.00 93.75 225 ASP A O 1
ATOM 1626 N N . ARG A 1 226 ? -11.729 2.809 -11.438 1.00 94.25 226 ARG A N 1
ATOM 1627 C CA . ARG A 1 226 ? -10.433 3.318 -10.953 1.00 94.25 226 ARG A CA 1
ATOM 1628 C C . ARG A 1 226 ? -9.475 2.186 -10.629 1.00 94.25 226 ARG A C 1
ATOM 1630 O O . ARG A 1 226 ? -8.293 2.284 -10.962 1.00 94.25 226 ARG A O 1
ATOM 1637 N N . ARG A 1 227 ? -9.973 1.102 -10.034 1.00 93.56 227 ARG A N 1
ATOM 1638 C CA . ARG A 1 227 ? -9.205 -0.116 -9.771 1.00 93.56 227 ARG A CA 1
ATOM 1639 C C . ARG A 1 227 ? -8.609 -0.680 -11.061 1.00 93.56 227 ARG A C 1
ATOM 1641 O O . ARG A 1 227 ? -7.426 -1.009 -11.099 1.00 93.56 227 ARG A O 1
ATOM 1648 N N . GLY A 1 228 ? -9.399 -0.734 -12.134 1.00 90.12 228 GLY A N 1
ATOM 1649 C CA . GLY A 1 228 ? -8.970 -1.201 -13.452 1.00 90.12 228 GLY A CA 1
ATOM 1650 C C . GLY A 1 228 ? -7.99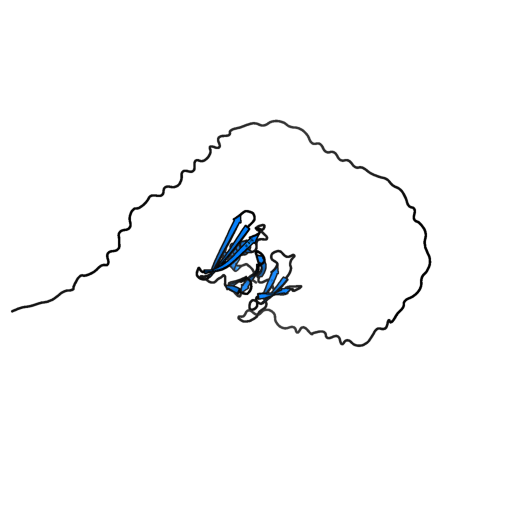6 -0.260 -14.166 1.00 90.12 228 GLY A C 1
ATOM 1651 O O . GLY A 1 228 ? -7.132 -0.733 -14.899 1.00 90.12 228 GLY A O 1
ATOM 1652 N N . GLN A 1 229 ? -8.068 1.049 -13.931 1.00 90.81 229 GLN A N 1
ATOM 1653 C CA . GLN A 1 229 ? -7.266 2.047 -14.653 1.00 90.81 229 GLN A CA 1
ATOM 1654 C C . GLN A 1 229 ? -5.965 2.438 -13.948 1.00 90.81 229 GLN A C 1
ATOM 1656 O O . GLN A 1 229 ? -4.983 2.782 -14.610 1.00 90.81 229 GLN A O 1
ATOM 1661 N N . ILE A 1 230 ? -5.927 2.412 -12.615 1.00 91.75 230 ILE A N 1
ATOM 1662 C CA . ILE A 1 230 ? -4.754 2.888 -11.886 1.00 91.75 230 ILE A CA 1
ATOM 1663 C C . ILE A 1 230 ? -3.541 2.006 -12.186 1.00 91.75 230 ILE A C 1
ATOM 1665 O O . ILE A 1 230 ? -3.616 0.779 -12.142 1.00 91.75 230 ILE A O 1
ATOM 1669 N N . PHE A 1 231 ? -2.419 2.644 -12.522 1.00 90.50 231 PHE A N 1
ATOM 1670 C CA . PHE A 1 231 ? -1.174 1.967 -12.906 1.00 90.50 231 PHE A CA 1
ATOM 1671 C C . PHE A 1 231 ? -1.309 1.011 -14.109 1.00 90.50 231 PHE A C 1
ATOM 1673 O O . PHE A 1 231 ? -0.381 0.249 -14.389 1.00 90.50 231 PHE A O 1
ATOM 1680 N N . ALA A 1 232 ? -2.443 1.032 -14.822 1.00 79.12 232 ALA A N 1
ATOM 1681 C CA . ALA A 1 232 ? -2.606 0.305 -16.069 1.00 79.12 232 ALA A CA 1
ATOM 1682 C C . ALA A 1 232 ? -1.645 0.879 -17.116 1.00 79.12 232 ALA A C 1
ATOM 1684 O O . ALA A 1 232 ? -1.457 2.095 -17.201 1.00 79.12 232 ALA A O 1
ATOM 1685 N N . ARG A 1 233 ? -1.027 -0.015 -17.886 1.00 63.41 233 ARG A N 1
ATOM 1686 C CA . ARG A 1 233 ? -0.179 0.312 -19.030 1.00 63.41 233 ARG A CA 1
ATOM 1687 C C . ARG A 1 233 ? -0.858 -0.146 -20.308 1.00 63.41 233 ARG A C 1
ATOM 1689 O O . ARG A 1 233 ? -1.491 -1.224 -20.255 1.00 63.41 233 ARG A O 1
#

Organism: NCBI:txid2585198

Secondary structure (DSSP, 8-state):
------PPPP--PPPPPPPP-----PPP---------------------------------------------------------------------------S-PPEEEEESSSSS-EEEEETTTTEEEEES--SS---EEEEEETTEEEEEEEETTEEEEEETTEEEETTSTTEEEEEEE-SSSEEEEEEEETTEEEEEEEEE---TTT-HHHHHHHHHH-HHHHHHTT--

Radius of gyration: 37.09 Å; chains: 1; bounding box: 111×126×50 Å

pLDDT: mean 70.08, std 25.66, range [30.42, 98.44]

Sequence (233 aa):
MPGGKGAPGVGDRPEYPSLPGTGSFGPPDMSLPDRSGIHNGANGLDGPNSPSQQGDSNGAQYPGPPGLPGLPGAAPRGSDSSRKRKNYIPRVGSGIGPGNGHGNGTEIYVRSHTGWGESAAFDPATGVLRPVELALGGLAGVYGDLGGTPIVFYRNGNGLALHVNTRGIDLDSPDVATHWQRIDSLRTRFAVAVGGVVVCDLYYPSAPDETDLGLLIRDVLADPDRRGQIFAR